Protein AF-A0A9W7ZWT6-F1 (afdb_monomer_lite)

Organism: NCBI:txid417184

Foldseek 3Di:
DQVVVVVDDLAGCLVVLVVLLVCCVPCVVPQLLDPVNLLSLLVLLQVCLVCVVVHPPSSLLSSLSSLLSLLVDLSSVCSQCPQDQPPPPPVRRDPHGSVRSNLSSLLCQLPDPDPSSVLSSLSSLLSVLVVVLLLVCCLVPVCVCVVPPPSVVSVVVNCVVDPPCNVPVPPDCVSLLSSLLSLLVSLLPQPPPQPDPDDDVRQVVVVSSLSSNLSSLSSNLSSLQDDDPVSLVSCVVSVVVVSLVVLCPDDDPDDSSVNSNVSSVSNVVSSVVVVVVVD

InterPro domains:
  IPR011989 Armadillo-like helical [G3DSA:1.25.10.10] (1-271)
  IPR013535 PUL domain [PF08324] (3-266)
  IPR013535 PUL domain [PS51396] (1-270)

Sequence (279 aa):
MAKMYDALSWEKIFPLLDIIRLLLPYIGNNIFSTKDGKKLLSTIITDGEKNISVLPAPSLLMLLRLSCNLFEFDKMVLLAVDLRKGTSNPEVALSKSSREVVTSLLINSLLHEKDNIRQMASSLAFNFSMWSLITTVGNKSPNSLGEFEYYEKWRKSISDTESDLRNNSVENEEWVSEVVSAVLNALEVEGNSSASKDGESDAKAKSASHQVIVRLLASLANFLYMAPDEVFGIAEALNMDEILKEKEKIKAPGTEADNIKPLVKEIRDLVRFHSSSSD

pLDDT: mean 82.82, std 15.46, range [40.41, 98.06]

Radius of gyration: 19.42 Å; chains: 1; bounding box: 48×52×54 Å

Secondary structure (DSSP, 8-state):
-HHHHTT--TTT-HHHHHHHHHHHHHHIIIIITSHHHHHHHHHHHHHHHHTTTTS-HHHHHHHHHHHHHGGGSHHHHHHHH----S-S-TTS--SS-HHHHHHHHHHHHHT-S-HHHHHHHHHHHHHHHHHHHHHHHHHH-TTTTTT-HHHHHHHHHHHTT-TTHHHHSSS--HHHHHHHHHHHHHHHHTTTT------STHHHHHHHHHHHHHHHHHHHHHHHTT--HHHHHHHHHTTHHHHHHHHHT---SSTTGGGHHHHHHHHHHHHHHHHTT--

Structure (mmCIF, N/CA/C/O backbone):
data_AF-A0A9W7ZWT6-F1
#
_entry.id   AF-A0A9W7ZWT6-F1
#
loop_
_atom_site.group_PDB
_atom_site.id
_atom_site.type_symbol
_atom_site.label_atom_id
_atom_site.label_alt_id
_atom_site.label_comp_id
_atom_site.label_asym_id
_atom_site.label_entity_id
_atom_site.label_seq_id
_atom_site.pdbx_PDB_ins_code
_atom_site.Cartn_x
_atom_site.Cartn_y
_atom_site.Cartn_z
_atom_site.occupancy
_atom_site.B_iso_or_equiv
_atom_site.auth_seq_id
_atom_site.auth_comp_id
_atom_site.auth_asym_id
_atom_site.auth_atom_id
_atom_site.pdbx_PDB_model_num
ATOM 1 N N . MET A 1 1 ? 19.839 -2.483 -18.406 1.00 84.88 1 MET A N 1
ATOM 2 C CA . MET A 1 1 ? 18.647 -2.980 -17.685 1.00 84.88 1 MET A CA 1
ATOM 3 C C . MET A 1 1 ? 17.488 -3.261 -18.635 1.00 84.88 1 MET A C 1
ATOM 5 O O . MET A 1 1 ? 17.062 -4.400 -18.640 1.00 84.88 1 MET A O 1
ATOM 9 N N . ALA A 1 2 ? 17.056 -2.327 -19.497 1.00 87.44 2 ALA A N 1
ATOM 10 C CA . ALA A 1 2 ? 15.971 -2.574 -20.470 1.00 87.44 2 ALA A CA 1
ATOM 11 C C . ALA A 1 2 ? 16.167 -3.848 -21.323 1.00 87.44 2 ALA A C 1
ATOM 13 O O . ALA A 1 2 ? 15.366 -4.762 -21.237 1.00 87.44 2 ALA A O 1
ATOM 14 N N . LYS A 1 3 ? 17.323 -4.005 -21.988 1.00 90.38 3 LYS A N 1
ATOM 15 C CA . LYS A 1 3 ? 17.637 -5.236 -22.748 1.00 90.38 3 LYS A CA 1
ATOM 16 C C . LYS A 1 3 ? 17.578 -6.533 -21.924 1.00 90.38 3 LYS A C 1
ATOM 18 O O . LYS A 1 3 ? 17.357 -7.594 -22.487 1.00 90.38 3 LYS A O 1
ATOM 23 N N . MET A 1 4 ? 17.850 -6.464 -20.616 1.00 89.88 4 MET A N 1
ATOM 24 C CA . MET A 1 4 ? 17.738 -7.633 -19.734 1.00 89.88 4 MET A CA 1
ATOM 25 C C . MET A 1 4 ? 16.281 -7.899 -19.369 1.00 89.88 4 MET A C 1
ATOM 27 O O . MET A 1 4 ? 15.890 -9.054 -19.327 1.00 89.88 4 MET A O 1
ATOM 31 N N . TYR A 1 5 ? 15.496 -6.846 -19.122 1.00 92.12 5 TYR A N 1
ATOM 32 C CA . TYR A 1 5 ? 14.058 -6.947 -18.884 1.00 92.12 5 TYR A CA 1
ATOM 33 C C . TYR A 1 5 ? 13.363 -7.634 -20.066 1.00 92.12 5 TYR A C 1
ATOM 35 O O . TYR A 1 5 ? 12.717 -8.655 -19.871 1.00 92.12 5 TYR A O 1
ATOM 43 N N . ASP A 1 6 ? 13.628 -7.168 -21.289 1.00 91.75 6 ASP A N 1
ATOM 44 C CA . ASP A 1 6 ? 13.023 -7.709 -22.515 1.00 91.75 6 ASP A CA 1
ATOM 45 C C . ASP A 1 6 ? 13.409 -9.176 -22.796 1.00 91.75 6 ASP A C 1
ATOM 47 O O . ASP A 1 6 ? 12.717 -9.883 -23.525 1.00 91.75 6 ASP A O 1
ATOM 51 N N . ALA A 1 7 ? 14.531 -9.644 -22.239 1.00 93.44 7 ALA A N 1
ATOM 52 C CA . ALA A 1 7 ? 15.050 -10.994 -22.455 1.00 93.44 7 ALA A CA 1
ATOM 53 C C . ALA A 1 7 ? 14.593 -12.015 -21.396 1.00 93.44 7 ALA A C 1
ATOM 55 O O . ALA A 1 7 ? 14.830 -13.214 -21.563 1.00 93.44 7 ALA A O 1
ATOM 56 N N . LEU A 1 8 ? 13.996 -11.567 -20.288 1.00 92.62 8 LEU A N 1
ATOM 57 C CA . LEU A 1 8 ? 13.637 -12.420 -19.156 1.00 92.62 8 LEU A CA 1
ATOM 58 C C . LEU A 1 8 ? 12.130 -12.684 -19.126 1.00 92.62 8 LEU A C 1
ATOM 60 O O . LEU A 1 8 ? 11.318 -11.772 -19.226 1.00 92.62 8 LEU A O 1
ATOM 64 N N . SER A 1 9 ? 11.747 -13.944 -18.909 1.00 93.06 9 SER A N 1
ATOM 65 C CA . SER A 1 9 ? 10.366 -14.280 -18.559 1.00 93.06 9 SER A CA 1
ATOM 66 C C . SER A 1 9 ? 10.046 -13.850 -17.122 1.00 93.06 9 SER A C 1
ATOM 68 O O . SER A 1 9 ? 10.942 -13.739 -16.281 1.00 93.06 9 SER A O 1
ATOM 70 N N . TRP A 1 10 ? 8.758 -13.691 -16.801 1.00 89.69 10 TRP A N 1
ATOM 71 C CA . TRP A 1 10 ? 8.278 -13.354 -15.450 1.00 89.69 10 TRP A CA 1
ATOM 72 C C . TRP A 1 10 ? 8.714 -14.346 -14.358 1.00 89.69 10 TRP A C 1
ATOM 74 O O . TRP A 1 10 ? 8.869 -13.975 -13.193 1.00 89.69 10 TRP A O 1
ATOM 84 N N . GLU A 1 11 ? 9.012 -15.588 -14.741 1.00 91.25 11 GLU A N 1
ATOM 85 C CA . GLU A 1 11 ? 9.595 -16.603 -13.857 1.00 91.25 11 GLU A CA 1
ATOM 86 C C . GLU A 1 11 ? 11.039 -16.302 -13.446 1.00 91.25 11 GLU A C 1
ATOM 88 O O . GLU A 1 11 ? 11.486 -16.694 -12.371 1.00 91.25 11 GLU A O 1
ATOM 93 N N . LYS A 1 12 ? 11.776 -15.594 -14.304 1.00 93.75 12 LYS A N 1
ATOM 94 C CA . LYS A 1 12 ? 13.206 -15.307 -14.154 1.00 93.75 12 LYS A CA 1
ATOM 95 C C . LYS A 1 12 ? 13.484 -13.829 -13.899 1.00 93.75 12 LYS A C 1
ATOM 97 O O . LYS A 1 12 ? 14.647 -13.441 -13.828 1.00 93.75 12 LYS A O 1
ATOM 102 N N . ILE A 1 13 ? 12.446 -13.003 -13.754 1.00 94.62 13 ILE A N 1
ATOM 103 C CA . ILE A 1 13 ? 12.599 -11.556 -13.579 1.00 94.62 13 ILE A CA 1
ATOM 104 C C . ILE A 1 13 ? 13.058 -11.173 -12.167 1.00 94.62 13 ILE A C 1
ATOM 106 O O . ILE A 1 13 ? 13.621 -10.097 -11.976 1.00 94.62 13 ILE A O 1
ATOM 110 N N . PHE A 1 14 ? 12.843 -12.054 -11.182 1.00 95.44 14 PHE A N 1
ATOM 111 C CA . PHE A 1 14 ? 13.133 -11.801 -9.769 1.00 95.44 14 PHE A CA 1
ATOM 112 C C . PHE A 1 14 ? 14.521 -11.178 -9.516 1.00 95.44 14 PHE A C 1
ATOM 114 O O . PHE A 1 14 ? 14.561 -10.125 -8.879 1.00 95.44 14 PHE A O 1
ATOM 121 N N . PRO A 1 15 ? 15.645 -11.720 -10.038 1.00 96.12 15 PRO A N 1
ATOM 122 C CA . PRO A 1 15 ? 16.966 -11.143 -9.787 1.00 96.12 15 PRO A CA 1
ATOM 123 C C . PRO A 1 15 ? 17.120 -9.731 -10.357 1.00 96.12 15 PRO A C 1
ATOM 125 O O . PRO A 1 15 ? 17.787 -8.891 -9.761 1.00 96.12 15 PRO A O 1
ATOM 128 N N . LEU A 1 16 ? 16.491 -9.444 -11.503 1.00 96.00 16 LEU A N 1
ATOM 129 C CA . LEU A 1 16 ? 16.526 -8.108 -12.089 1.00 96.00 16 LEU A CA 1
ATOM 130 C C . LEU A 1 16 ? 15.752 -7.112 -11.220 1.00 96.00 16 LEU A C 1
ATOM 132 O O . LEU A 1 16 ? 16.262 -6.026 -10.953 1.00 96.00 16 LEU A O 1
ATOM 136 N N . LEU A 1 17 ? 14.556 -7.485 -10.753 1.00 96.06 17 LEU A N 1
ATOM 137 C CA . LEU A 1 17 ? 13.780 -6.648 -9.835 1.00 96.06 17 LEU A CA 1
ATOM 138 C C . LEU A 1 17 ? 14.542 -6.403 -8.527 1.00 96.06 17 LEU A C 1
ATOM 140 O O . LEU A 1 17 ? 14.542 -5.278 -8.029 1.00 96.06 17 LEU A O 1
ATOM 144 N N . ASP A 1 18 ? 15.233 -7.425 -8.012 1.00 96.12 18 ASP A N 1
ATOM 145 C CA . ASP A 1 18 ? 16.050 -7.331 -6.801 1.00 96.12 18 ASP A CA 1
ATOM 146 C C . ASP A 1 18 ? 17.204 -6.324 -6.959 1.00 96.12 18 ASP A C 1
ATOM 148 O O . ASP A 1 18 ? 17.392 -5.437 -6.125 1.00 96.12 18 ASP A O 1
ATOM 152 N N . ILE A 1 19 ? 17.918 -6.384 -8.089 1.00 95.44 19 ILE A N 1
ATOM 153 C CA . ILE A 1 19 ? 18.968 -5.415 -8.430 1.00 95.44 19 ILE A CA 1
ATOM 154 C C . ILE A 1 19 ? 18.382 -4.005 -8.539 1.00 95.44 19 ILE A C 1
ATOM 156 O O . ILE A 1 19 ? 18.918 -3.071 -7.946 1.00 95.44 19 ILE A O 1
ATOM 160 N N . ILE A 1 20 ? 17.275 -3.829 -9.266 1.00 93.56 20 ILE A N 1
ATOM 161 C CA . ILE A 1 20 ? 16.671 -2.505 -9.465 1.00 93.56 20 ILE A CA 1
ATOM 162 C C . ILE A 1 20 ? 16.237 -1.905 -8.124 1.00 93.56 20 ILE A C 1
ATOM 164 O O . ILE A 1 20 ? 16.584 -0.755 -7.848 1.00 93.56 20 ILE A O 1
ATOM 168 N N . ARG A 1 21 ? 15.551 -2.669 -7.256 1.00 93.50 21 ARG A N 1
ATOM 169 C CA . ARG A 1 21 ? 15.122 -2.149 -5.945 1.00 93.50 21 ARG A CA 1
ATOM 170 C C . ARG A 1 21 ? 16.302 -1.758 -5.056 1.00 93.50 21 ARG A C 1
ATOM 172 O O . ARG A 1 21 ? 16.159 -0.830 -4.268 1.00 93.50 21 ARG A O 1
ATOM 179 N N . LEU A 1 22 ? 17.438 -2.455 -5.159 1.00 93.44 22 LEU A N 1
ATOM 180 C CA . LEU A 1 22 ? 18.641 -2.173 -4.375 1.00 93.44 22 LEU A CA 1
ATOM 181 C C . LEU A 1 22 ? 19.393 -0.965 -4.917 1.00 93.44 22 LEU A C 1
ATOM 183 O O . LEU A 1 22 ? 20.012 -0.251 -4.142 1.00 93.44 22 LEU A O 1
ATOM 187 N N . LEU A 1 23 ? 19.337 -0.724 -6.227 1.00 91.31 23 LEU A N 1
ATOM 188 C CA . LEU A 1 23 ? 19.970 0.431 -6.856 1.00 91.31 23 LEU A CA 1
ATOM 189 C C . LEU A 1 23 ? 19.153 1.711 -6.686 1.00 91.31 23 LEU A C 1
ATOM 191 O O . LEU A 1 23 ? 19.743 2.791 -6.638 1.00 91.31 23 LEU A O 1
ATOM 195 N N . LEU A 1 24 ? 17.825 1.613 -6.580 1.00 87.94 24 LEU A N 1
ATOM 196 C CA . LEU A 1 24 ? 16.957 2.786 -6.495 1.00 87.94 24 LEU A CA 1
ATOM 197 C C . LEU A 1 24 ? 17.381 3.756 -5.371 1.00 87.94 24 LEU A C 1
ATOM 199 O O . LEU A 1 24 ? 17.504 4.941 -5.672 1.00 87.94 24 LEU A O 1
ATOM 203 N N . PRO A 1 25 ? 17.750 3.298 -4.155 1.00 85.06 25 PRO A N 1
ATOM 204 C CA . PRO A 1 25 ? 18.226 4.194 -3.109 1.00 85.06 25 PRO A CA 1
ATOM 205 C C . PRO A 1 25 ? 19.496 4.993 -3.432 1.00 85.06 25 PRO A C 1
ATOM 207 O O . PRO A 1 25 ? 19.657 6.124 -2.986 1.00 85.06 25 PRO A O 1
ATOM 210 N N . TYR A 1 26 ? 20.412 4.411 -4.208 1.00 85.75 26 TYR A N 1
ATOM 211 C CA . TYR A 1 26 ? 21.745 4.982 -4.427 1.00 85.75 26 TYR A CA 1
ATOM 212 C C . TYR A 1 26 ? 21.836 5.809 -5.705 1.00 85.75 26 TYR A C 1
ATOM 214 O O . TYR A 1 26 ? 22.537 6.817 -5.756 1.00 85.75 26 TYR A O 1
ATOM 222 N N . ILE A 1 27 ? 21.157 5.362 -6.761 1.00 84.12 27 ILE A N 1
ATOM 223 C CA . ILE A 1 27 ? 21.260 5.957 -8.099 1.00 84.12 27 ILE A CA 1
ATOM 224 C C . ILE A 1 27 ? 19.894 6.284 -8.708 1.00 84.12 27 ILE A C 1
ATOM 226 O O . ILE A 1 27 ? 19.836 6.692 -9.870 1.00 84.12 27 ILE A O 1
ATOM 230 N N . GLY A 1 28 ? 18.812 6.167 -7.925 1.00 76.81 28 GLY A N 1
ATOM 231 C CA . GLY A 1 28 ? 17.438 6.545 -8.274 1.00 76.81 28 GLY A CA 1
ATOM 232 C C . GLY A 1 28 ? 17.366 7.885 -8.980 1.00 76.81 28 GLY A C 1
ATOM 233 O O . GLY A 1 28 ? 16.961 7.978 -10.139 1.00 76.81 28 GLY A O 1
ATOM 234 N N . ASN A 1 29 ? 17.889 8.913 -8.315 1.00 76.19 29 ASN A N 1
ATOM 235 C CA . ASN A 1 29 ? 17.832 10.278 -8.818 1.00 76.19 29 ASN A CA 1
ATOM 236 C C . ASN A 1 29 ? 18.619 10.506 -10.117 1.00 76.19 29 ASN A C 1
ATOM 238 O O . ASN A 1 29 ? 18.236 11.388 -10.882 1.00 76.19 29 ASN A O 1
ATOM 242 N N . ASN A 1 30 ? 19.662 9.718 -10.388 1.00 80.81 30 ASN A N 1
ATOM 243 C CA . ASN A 1 30 ? 20.543 9.919 -11.542 1.00 80.81 30 ASN A CA 1
ATOM 244 C C . ASN A 1 30 ? 20.125 9.085 -12.753 1.00 80.81 30 ASN A C 1
ATOM 246 O O . ASN A 1 30 ? 20.132 9.580 -13.874 1.00 80.81 30 ASN A O 1
ATOM 250 N N . ILE A 1 31 ? 19.770 7.818 -12.537 1.00 81.94 31 ILE A N 1
ATOM 251 C CA . ILE A 1 31 ? 19.449 6.883 -13.621 1.00 81.94 31 ILE A CA 1
ATOM 252 C C . ILE A 1 31 ? 17.946 6.825 -13.841 1.00 81.94 31 ILE A C 1
ATOM 254 O O . ILE A 1 31 ? 17.472 6.963 -14.969 1.00 81.94 31 ILE A O 1
ATOM 258 N N . PHE A 1 32 ? 17.187 6.648 -12.766 1.00 80.88 32 PHE A N 1
ATOM 259 C CA . PHE A 1 32 ? 15.759 6.386 -12.857 1.00 80.88 32 PHE A CA 1
ATOM 260 C C . PHE A 1 32 ? 14.921 7.659 -13.029 1.00 80.88 32 PHE A C 1
ATOM 262 O O . PHE A 1 32 ? 13.796 7.569 -13.505 1.00 80.88 32 PHE A O 1
ATOM 269 N N . SER A 1 33 ? 15.484 8.847 -12.770 1.00 78.69 33 SER A N 1
ATOM 270 C CA . SER A 1 33 ? 14.850 10.137 -13.113 1.00 78.69 33 SER A CA 1
ATOM 271 C C . SER A 1 33 ? 14.948 10.507 -14.589 1.00 78.69 33 SER A C 1
ATOM 273 O O . SER A 1 33 ? 14.259 11.431 -15.025 1.00 78.69 33 SER A O 1
ATOM 275 N N . THR A 1 34 ? 15.799 9.829 -15.364 1.00 84.44 34 THR A N 1
ATOM 276 C CA . THR A 1 34 ? 15.887 10.051 -16.813 1.00 84.44 34 THR A CA 1
ATOM 277 C C . THR A 1 34 ? 14.617 9.563 -17.509 1.00 84.44 34 THR A C 1
ATOM 279 O O . THR A 1 34 ? 13.904 8.706 -16.987 1.00 84.44 34 THR A O 1
ATOM 282 N N . LYS A 1 35 ? 14.335 10.070 -18.716 1.00 82.94 35 LYS A N 1
ATOM 283 C CA . LYS A 1 35 ? 13.182 9.628 -19.520 1.00 82.94 35 LYS A CA 1
ATOM 284 C C . LYS A 1 35 ? 13.159 8.103 -19.701 1.00 82.94 35 LYS A C 1
ATOM 286 O O . LYS A 1 35 ? 12.116 7.481 -19.516 1.00 82.94 35 LYS A O 1
ATOM 291 N N . ASP A 1 36 ? 14.311 7.510 -20.003 1.00 84.81 36 ASP A N 1
ATOM 292 C CA . ASP A 1 36 ? 14.435 6.068 -20.229 1.00 84.81 36 ASP A CA 1
ATOM 293 C C . ASP A 1 36 ? 14.308 5.265 -18.931 1.00 84.81 36 ASP A C 1
ATOM 295 O O . ASP A 1 36 ? 13.662 4.218 -18.913 1.00 84.81 36 ASP A O 1
ATOM 299 N N . GLY A 1 37 ? 14.870 5.769 -17.829 1.00 86.56 37 GLY A N 1
ATOM 300 C CA . GLY A 1 37 ? 14.733 5.162 -16.506 1.00 86.56 37 GLY A CA 1
ATOM 301 C C . GLY A 1 37 ? 13.283 5.136 -16.018 1.00 86.56 37 GLY A C 1
ATOM 302 O O . GLY A 1 37 ? 12.799 4.083 -15.597 1.00 86.56 37 GLY A O 1
ATOM 303 N N . LYS A 1 38 ? 12.565 6.258 -16.161 1.00 84.62 38 LYS A N 1
ATOM 304 C CA . LYS A 1 38 ? 11.129 6.359 -15.858 1.00 84.62 38 LYS A CA 1
ATOM 305 C C . LYS A 1 38 ? 10.307 5.407 -16.723 1.00 84.62 38 LYS A C 1
ATOM 307 O O . LYS A 1 38 ? 9.471 4.678 -16.195 1.00 84.62 38 LYS A O 1
ATOM 312 N N . LYS A 1 39 ? 10.576 5.364 -18.037 1.00 85.38 39 LYS A N 1
ATOM 313 C CA . LYS A 1 39 ? 9.903 4.443 -18.967 1.00 85.38 39 LYS A CA 1
ATOM 314 C C . LYS A 1 39 ? 10.113 2.987 -18.555 1.00 85.38 39 LYS A C 1
ATOM 316 O O . LYS A 1 39 ? 9.148 2.230 -18.519 1.00 85.38 39 LYS A O 1
ATOM 321 N N . LEU A 1 40 ? 11.344 2.601 -18.216 1.00 88.56 40 LEU A N 1
ATOM 322 C CA . LEU A 1 40 ? 11.659 1.243 -17.775 1.00 88.56 40 LEU A CA 1
ATOM 323 C C . LEU A 1 40 ? 10.886 0.865 -16.505 1.00 88.56 40 LEU A C 1
ATOM 325 O O . LEU A 1 40 ? 10.239 -0.175 -16.484 1.00 88.56 40 LEU A O 1
ATOM 329 N N . LEU A 1 41 ? 10.926 1.705 -15.468 1.00 89.44 41 LEU A N 1
ATOM 330 C CA . LEU A 1 41 ? 10.215 1.437 -14.214 1.00 89.44 41 LEU A CA 1
ATOM 331 C C . LEU A 1 41 ? 8.699 1.364 -14.416 1.00 89.44 41 LEU A C 1
ATOM 333 O O . LEU A 1 41 ? 8.060 0.438 -13.926 1.00 89.44 41 LEU A O 1
ATOM 337 N N . SER A 1 42 ? 8.135 2.298 -15.182 1.00 87.69 42 SER A N 1
ATOM 338 C CA . SER A 1 42 ? 6.709 2.297 -15.507 1.00 87.69 42 SER A CA 1
ATOM 339 C C . SER A 1 42 ? 6.296 1.038 -16.276 1.00 87.69 42 SER A C 1
ATOM 341 O O . SER A 1 42 ? 5.272 0.435 -15.956 1.00 87.69 42 SER A O 1
ATOM 343 N N . THR A 1 43 ? 7.126 0.586 -17.222 1.00 89.56 43 THR A N 1
ATOM 344 C CA . THR A 1 43 ? 6.904 -0.661 -17.975 1.00 89.56 43 THR A CA 1
ATOM 345 C C . THR A 1 43 ? 6.920 -1.870 -17.040 1.00 89.56 43 THR A C 1
ATOM 347 O O . THR A 1 43 ? 5.967 -2.641 -17.030 1.00 89.56 43 THR A O 1
ATOM 350 N N . ILE A 1 44 ? 7.946 -1.987 -16.187 1.00 92.38 44 ILE A N 1
ATOM 351 C CA . ILE A 1 44 ? 8.076 -3.078 -15.208 1.00 92.38 44 ILE A CA 1
ATOM 352 C C . ILE A 1 44 ? 6.842 -3.169 -14.305 1.00 92.38 44 ILE A C 1
ATOM 354 O O . ILE A 1 44 ? 6.328 -4.261 -14.071 1.00 92.38 44 ILE A O 1
ATOM 358 N N . ILE A 1 45 ? 6.377 -2.033 -13.783 1.00 92.38 45 ILE A N 1
ATOM 359 C CA . ILE A 1 45 ? 5.261 -2.002 -12.832 1.00 92.38 45 ILE A CA 1
ATOM 360 C C . ILE A 1 45 ? 3.938 -2.287 -13.533 1.00 92.38 45 ILE A C 1
ATOM 362 O O . ILE A 1 45 ? 3.153 -3.094 -13.042 1.00 92.38 45 ILE A O 1
ATOM 366 N N . THR A 1 46 ? 3.724 -1.693 -14.707 1.00 91.38 46 THR A N 1
ATOM 367 C CA . THR A 1 46 ? 2.522 -1.928 -15.515 1.00 91.38 46 THR A CA 1
ATOM 368 C C . THR A 1 46 ? 2.409 -3.383 -15.938 1.00 91.38 46 THR A C 1
ATOM 370 O O . THR A 1 46 ? 1.352 -3.992 -15.794 1.00 91.38 46 THR A O 1
ATOM 373 N N . ASP A 1 47 ? 3.480 -3.962 -16.467 1.00 92.50 47 ASP A N 1
ATOM 374 C CA . ASP A 1 47 ? 3.428 -5.347 -16.909 1.00 92.50 47 ASP A CA 1
ATOM 375 C C . ASP A 1 47 ? 3.363 -6.304 -15.711 1.00 92.50 47 ASP A C 1
ATOM 377 O O . ASP A 1 47 ? 2.677 -7.321 -15.782 1.00 92.50 47 ASP A O 1
ATOM 381 N N . GLY A 1 48 ? 4.008 -5.964 -14.591 1.00 93.19 48 GLY A N 1
ATOM 382 C CA . GLY A 1 48 ? 3.907 -6.720 -13.347 1.00 93.19 48 GLY A CA 1
ATOM 383 C C . GLY A 1 48 ? 2.479 -6.762 -12.794 1.00 93.19 48 GLY A C 1
ATOM 384 O O . GLY A 1 48 ? 2.016 -7.829 -12.399 1.00 93.19 48 GLY A O 1
ATOM 385 N N . GLU A 1 49 ? 1.759 -5.637 -12.833 1.00 93.88 49 GLU A N 1
AT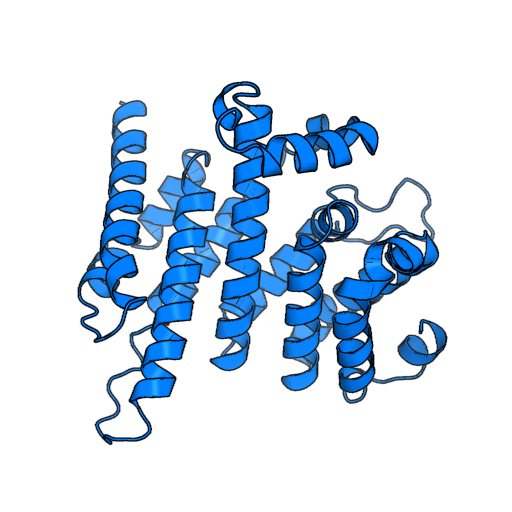OM 386 C CA . GLU A 1 49 ? 0.335 -5.559 -12.476 1.00 93.88 49 GLU A CA 1
ATOM 387 C C . GLU A 1 49 ? -0.530 -6.420 -13.399 1.00 93.88 49 GLU A C 1
ATOM 389 O O . GLU A 1 49 ? -1.312 -7.238 -12.920 1.00 93.88 49 GLU A O 1
ATOM 394 N N . LYS A 1 50 ? -0.340 -6.317 -14.720 1.00 92.62 50 LYS A N 1
ATOM 395 C CA . LYS A 1 50 ? -1.086 -7.128 -15.699 1.00 92.62 50 LYS A CA 1
ATOM 396 C C . LYS A 1 50 ? -0.892 -8.631 -15.509 1.00 92.62 50 LYS A C 1
ATOM 398 O O . LYS A 1 50 ? -1.789 -9.408 -15.820 1.00 92.62 50 LYS A O 1
ATOM 403 N N . ASN A 1 51 ? 0.284 -9.041 -15.038 1.00 92.62 51 ASN A N 1
ATOM 404 C CA . ASN A 1 51 ? 0.651 -10.444 -14.863 1.00 92.62 51 ASN A CA 1
ATOM 405 C C . ASN A 1 51 ? 0.541 -10.915 -13.404 1.00 92.62 51 ASN A C 1
ATOM 407 O O . ASN A 1 51 ? 1.020 -12.002 -13.090 1.00 92.62 51 ASN A O 1
ATOM 411 N N . ILE A 1 52 ? -0.083 -10.141 -12.507 1.00 93.25 52 ILE A N 1
ATOM 412 C CA . ILE A 1 52 ? -0.066 -10.407 -11.060 1.00 93.25 52 ILE A CA 1
ATOM 413 C C . ILE A 1 52 ? -0.575 -11.805 -10.679 1.00 93.25 52 ILE A C 1
ATOM 415 O O . ILE A 1 52 ? -0.012 -12.436 -9.789 1.00 93.25 52 ILE A O 1
ATOM 419 N N . SER A 1 53 ? -1.581 -12.320 -11.392 1.00 90.56 53 SER A N 1
ATOM 420 C CA . SER A 1 53 ? -2.193 -13.633 -11.139 1.00 90.56 53 SER A CA 1
ATOM 421 C C . SER A 1 53 ? -1.298 -14.817 -11.509 1.00 90.56 53 SER A C 1
ATOM 423 O O . SER A 1 53 ? -1.476 -15.91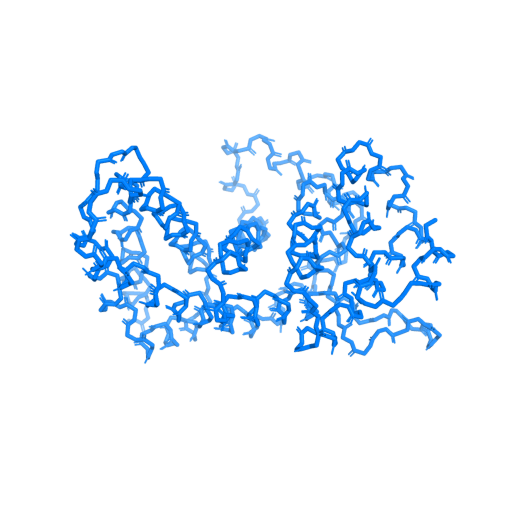2 -10.981 1.00 90.56 53 SER A O 1
ATOM 425 N N . VAL A 1 54 ? -0.334 -14.608 -12.407 1.00 91.12 54 VAL A N 1
ATOM 426 C CA . VAL A 1 54 ? 0.614 -15.636 -12.869 1.00 91.12 54 VAL A CA 1
ATOM 427 C C . VAL A 1 54 ? 2.032 -15.382 -12.359 1.00 91.12 54 VAL A C 1
ATOM 429 O O . VAL A 1 54 ? 2.946 -16.161 -12.633 1.00 91.12 54 VAL A O 1
ATOM 432 N N . LEU A 1 55 ? 2.239 -14.290 -11.620 1.00 93.88 55 LEU A N 1
ATOM 433 C CA . LEU A 1 55 ? 3.553 -13.874 -11.170 1.00 93.88 55 LEU A CA 1
ATOM 434 C C . LEU A 1 55 ? 4.016 -14.757 -10.002 1.00 93.88 55 LEU A C 1
ATOM 436 O O . LEU A 1 55 ? 3.320 -14.861 -8.988 1.00 93.88 55 LEU A O 1
ATOM 440 N N . PRO A 1 56 ? 5.216 -15.364 -10.062 1.00 95.81 56 PRO A N 1
ATOM 441 C CA . PRO A 1 56 ? 5.731 -16.105 -8.922 1.00 95.81 56 PRO A CA 1
ATOM 442 C C . PRO A 1 56 ? 5.870 -15.205 -7.695 1.00 95.81 56 PRO A C 1
ATOM 444 O O . PRO A 1 56 ? 6.327 -14.064 -7.797 1.00 95.81 56 PRO A O 1
ATOM 447 N N . ALA A 1 57 ? 5.560 -15.747 -6.516 1.00 95.44 57 ALA A N 1
ATOM 448 C CA . ALA A 1 57 ? 5.594 -14.991 -5.262 1.00 95.44 57 ALA A CA 1
ATOM 449 C C . ALA A 1 57 ? 6.913 -14.222 -5.018 1.00 95.44 57 ALA A C 1
ATOM 451 O O . ALA A 1 57 ? 6.837 -13.073 -4.584 1.00 95.44 57 ALA A O 1
ATOM 452 N N . PRO A 1 58 ? 8.116 -14.760 -5.325 1.00 96.44 58 PRO A N 1
ATOM 453 C CA . PRO A 1 58 ? 9.351 -13.984 -5.208 1.00 96.44 58 PRO A CA 1
ATOM 454 C C . PRO A 1 58 ? 9.357 -12.731 -6.093 1.00 96.44 58 PRO A C 1
ATOM 456 O O . PRO A 1 58 ? 9.720 -11.653 -5.622 1.00 96.44 58 PRO A O 1
ATOM 459 N N . SER A 1 59 ? 8.929 -12.856 -7.353 1.00 96.44 59 SER A N 1
ATOM 460 C CA . SER A 1 59 ? 8.849 -11.742 -8.302 1.00 96.44 59 SER A CA 1
ATOM 461 C C . SER A 1 59 ? 7.835 -10.693 -7.839 1.00 96.44 59 SER A C 1
ATOM 463 O O . SER A 1 59 ? 8.159 -9.508 -7.843 1.00 96.44 59 SER A O 1
ATOM 465 N N . LEU A 1 60 ? 6.661 -11.112 -7.348 1.00 97.25 60 LEU A N 1
ATOM 466 C CA . LEU A 1 60 ? 5.652 -10.200 -6.794 1.00 97.25 60 LEU A CA 1
ATOM 467 C C . LEU A 1 60 ? 6.164 -9.461 -5.550 1.00 97.25 60 LEU A C 1
ATOM 469 O O . LEU A 1 60 ? 6.025 -8.246 -5.444 1.00 97.25 60 LEU A O 1
ATOM 473 N N . LEU A 1 61 ? 6.850 -10.155 -4.639 1.00 96.75 61 LEU A N 1
ATOM 474 C CA . LEU A 1 61 ? 7.472 -9.514 -3.477 1.00 96.75 61 LEU A CA 1
ATOM 475 C C . LEU A 1 61 ? 8.530 -8.480 -3.869 1.00 96.75 61 LEU A C 1
ATOM 477 O O . LEU A 1 61 ? 8.659 -7.455 -3.199 1.00 96.75 61 LEU A O 1
ATOM 481 N N . MET A 1 62 ? 9.316 -8.740 -4.916 1.00 97.19 62 MET A N 1
ATOM 482 C CA . MET A 1 62 ? 10.282 -7.758 -5.414 1.00 97.19 62 MET A CA 1
ATOM 483 C C . MET A 1 62 ? 9.601 -6.579 -6.088 1.00 97.19 62 MET A C 1
ATOM 485 O O . MET A 1 62 ? 10.033 -5.448 -5.884 1.00 97.19 62 MET A O 1
ATOM 489 N N . LEU A 1 63 ? 8.528 -6.826 -6.837 1.00 96.44 63 LEU A N 1
ATOM 490 C CA . LEU A 1 63 ? 7.734 -5.779 -7.463 1.00 96.44 63 LEU A CA 1
ATOM 491 C C . LEU A 1 63 ? 7.103 -4.850 -6.416 1.00 96.44 63 LEU A C 1
ATOM 493 O O . LEU A 1 63 ? 7.172 -3.629 -6.550 1.00 96.44 63 LEU A O 1
ATOM 497 N N . LEU A 1 64 ? 6.563 -5.414 -5.334 1.00 96.94 64 LEU A N 1
ATOM 498 C CA . LEU A 1 64 ? 6.024 -4.638 -4.219 1.00 96.94 64 LEU A CA 1
ATOM 499 C C . LEU A 1 64 ? 7.112 -3.845 -3.497 1.00 96.94 64 LEU A C 1
ATOM 501 O O . LEU A 1 64 ? 6.942 -2.655 -3.269 1.00 96.94 64 LEU A O 1
ATOM 505 N N . ARG A 1 65 ? 8.266 -4.460 -3.205 1.00 95.88 65 ARG A N 1
ATOM 506 C CA . ARG A 1 65 ? 9.411 -3.747 -2.607 1.00 95.88 65 ARG A CA 1
ATOM 507 C C . ARG A 1 65 ? 9.917 -2.614 -3.496 1.00 95.88 65 ARG A C 1
ATOM 509 O O . ARG A 1 65 ? 10.226 -1.540 -2.993 1.00 95.88 65 ARG A O 1
ATOM 516 N N . LEU A 1 66 ? 9.998 -2.845 -4.805 1.00 94.56 66 LEU A N 1
ATOM 517 C CA . LEU A 1 66 ? 10.349 -1.813 -5.775 1.00 94.56 66 LEU A CA 1
ATOM 518 C C . LEU A 1 66 ? 9.338 -0.662 -5.729 1.00 94.56 66 LEU A C 1
ATOM 520 O O . LEU A 1 66 ? 9.750 0.493 -5.681 1.00 94.56 66 LEU A O 1
ATOM 524 N N . SER A 1 67 ? 8.043 -0.981 -5.675 1.00 94.56 67 SER A N 1
ATOM 525 C CA . SER A 1 67 ? 6.961 0.006 -5.584 1.00 94.56 67 SER A CA 1
ATOM 526 C C . SER A 1 67 ? 7.027 0.809 -4.283 1.00 94.56 67 SER A C 1
ATOM 528 O O . SER A 1 67 ? 6.917 2.029 -4.327 1.00 94.56 67 SER A O 1
ATOM 530 N N . CYS A 1 68 ? 7.307 0.169 -3.141 1.00 94.06 68 CYS A N 1
ATOM 531 C CA . CYS A 1 68 ? 7.546 0.865 -1.873 1.00 94.06 68 CYS A CA 1
ATOM 532 C C . CYS A 1 68 ? 8.702 1.864 -1.989 1.00 94.06 68 CYS A C 1
ATOM 534 O O . CYS A 1 68 ? 8.570 3.002 -1.543 1.00 94.06 68 CYS A O 1
ATOM 536 N N . ASN A 1 69 ? 9.810 1.461 -2.621 1.00 92.56 69 ASN A N 1
ATOM 537 C CA . ASN A 1 69 ? 10.997 2.305 -2.756 1.00 92.56 69 ASN A CA 1
ATOM 538 C C . ASN A 1 69 ? 10.775 3.520 -3.678 1.00 92.56 69 ASN A C 1
ATOM 540 O O . ASN A 1 69 ? 11.571 4.456 -3.632 1.00 92.56 69 ASN A O 1
ATOM 544 N N . LEU A 1 70 ? 9.714 3.552 -4.497 1.00 89.44 70 LEU A N 1
ATOM 545 C CA . LEU A 1 70 ? 9.372 4.751 -5.275 1.00 89.44 70 LEU A CA 1
ATOM 546 C C . LEU A 1 70 ? 8.977 5.933 -4.381 1.00 89.44 70 LEU A C 1
ATOM 548 O O . LEU A 1 70 ? 9.187 7.077 -4.772 1.00 89.44 70 LEU A O 1
ATOM 552 N N . PHE A 1 71 ? 8.444 5.667 -3.187 1.00 87.56 71 PHE A N 1
ATOM 553 C CA . PHE A 1 71 ? 8.021 6.700 -2.238 1.00 87.56 71 PHE A CA 1
ATOM 554 C C . PHE A 1 71 ? 9.182 7.318 -1.449 1.00 87.56 71 PHE A C 1
ATOM 556 O O . PHE A 1 71 ? 8.984 8.327 -0.784 1.00 87.56 71 PHE A O 1
ATOM 563 N N . GLU A 1 72 ? 10.390 6.757 -1.552 1.00 83.12 72 GLU A N 1
ATOM 564 C CA . GLU A 1 72 ? 11.589 7.277 -0.878 1.00 83.12 72 GLU A CA 1
ATOM 565 C C . GLU A 1 72 ? 12.120 8.565 -1.535 1.00 83.12 72 GLU A C 1
ATOM 567 O O . GLU A 1 72 ? 12.796 9.364 -0.893 1.00 83.12 72 GLU A O 1
ATOM 572 N N . PHE A 1 73 ? 11.831 8.780 -2.825 1.00 77.56 73 PHE A N 1
ATOM 573 C CA . PHE A 1 73 ? 12.391 9.891 -3.596 1.00 77.56 73 PHE A CA 1
ATOM 574 C C . PHE A 1 73 ? 11.304 10.775 -4.188 1.00 77.56 73 PHE A C 1
ATOM 576 O O . PHE A 1 73 ? 10.473 10.312 -4.964 1.00 77.56 73 PHE A O 1
ATOM 583 N N . ASP A 1 74 ? 11.404 12.077 -3.948 1.00 70.94 74 ASP A N 1
ATOM 584 C CA . ASP A 1 74 ? 10.458 13.105 -4.398 1.00 70.94 74 ASP A CA 1
ATOM 585 C C . ASP A 1 74 ? 10.192 13.038 -5.910 1.00 70.94 74 ASP A C 1
ATOM 587 O O . ASP A 1 74 ? 9.067 13.192 -6.369 1.00 70.94 74 ASP A O 1
ATOM 591 N N . LYS A 1 75 ? 11.221 12.745 -6.716 1.00 70.62 75 LYS A N 1
ATOM 592 C CA . LYS A 1 75 ? 11.093 12.624 -8.181 1.00 70.62 75 LYS A CA 1
ATOM 593 C C . LYS A 1 75 ? 10.523 11.280 -8.642 1.00 70.62 75 LYS A C 1
ATOM 595 O O . LYS A 1 75 ? 10.044 11.190 -9.773 1.00 70.62 75 LYS A O 1
ATOM 600 N N . MET A 1 76 ? 10.616 10.245 -7.806 1.00 74.50 76 MET A N 1
ATOM 601 C CA . MET A 1 76 ? 10.096 8.901 -8.086 1.00 74.50 76 MET A CA 1
ATOM 602 C C . MET A 1 76 ? 8.672 8.721 -7.578 1.00 74.50 76 MET A C 1
ATOM 604 O O . MET A 1 76 ? 7.928 7.960 -8.189 1.00 74.50 76 MET A O 1
ATOM 608 N N . VAL A 1 77 ? 8.265 9.450 -6.534 1.00 77.81 77 VAL A N 1
ATOM 609 C CA . VAL A 1 77 ? 6.883 9.408 -6.047 1.00 77.81 77 VAL A CA 1
ATOM 610 C C . VAL A 1 77 ? 5.931 9.796 -7.169 1.00 77.81 77 VAL A C 1
ATOM 612 O O . VAL A 1 77 ? 4.924 9.130 -7.372 1.00 77.81 77 VAL A O 1
ATOM 615 N N . LEU A 1 78 ? 6.332 10.772 -7.994 1.00 72.00 78 LEU A N 1
ATOM 616 C CA . LEU A 1 78 ? 5.603 11.169 -9.191 1.00 72.00 78 LEU A CA 1
ATOM 617 C C . LEU A 1 78 ? 5.404 9.994 -10.138 1.00 72.00 78 LEU A C 1
ATOM 619 O O . LEU A 1 78 ? 4.325 9.839 -10.674 1.00 72.00 78 LEU A O 1
ATOM 623 N N . LEU A 1 79 ? 6.390 9.110 -10.299 1.00 72.38 79 LEU A N 1
ATOM 624 C CA . LEU A 1 79 ? 6.212 7.923 -11.128 1.00 72.38 79 LEU A CA 1
ATOM 625 C C . LEU A 1 79 ? 5.160 6.966 -10.557 1.00 72.38 79 LEU A C 1
ATOM 627 O O . LEU A 1 79 ? 4.459 6.342 -11.344 1.00 72.38 79 L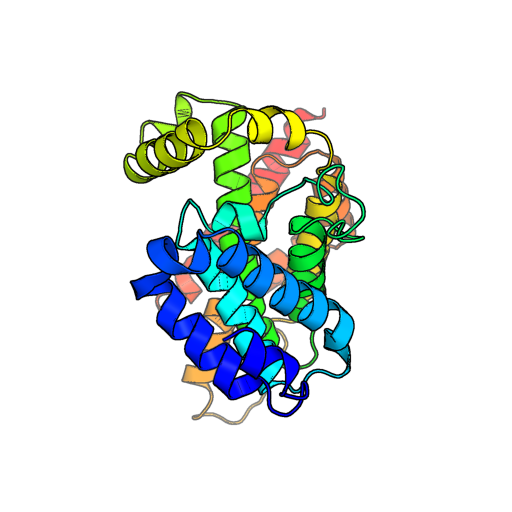EU A O 1
ATOM 631 N N . ALA A 1 80 ? 5.055 6.841 -9.232 1.00 72.50 80 ALA A N 1
ATOM 632 C CA . ALA A 1 80 ? 4.075 5.973 -8.579 1.00 72.50 80 ALA A CA 1
ATOM 633 C C . ALA A 1 80 ? 2.653 6.554 -8.608 1.00 72.50 80 ALA A C 1
ATOM 635 O O . ALA A 1 80 ? 1.682 5.804 -8.625 1.00 72.50 80 ALA A O 1
ATOM 636 N N . VAL A 1 81 ? 2.532 7.883 -8.609 1.00 72.69 81 VAL A N 1
ATOM 637 C CA . VAL A 1 81 ? 1.262 8.582 -8.362 1.00 72.69 81 VAL A CA 1
ATOM 638 C C . VAL A 1 81 ? 0.821 9.496 -9.507 1.00 72.69 81 VAL A C 1
ATOM 640 O O . VAL A 1 81 ? -0.194 10.176 -9.367 1.00 72.69 81 VAL A O 1
ATOM 643 N N . ASP A 1 82 ? 1.550 9.525 -10.634 1.00 73.19 82 ASP A N 1
ATOM 644 C CA . ASP A 1 82 ? 1.172 10.343 -11.794 1.00 73.19 82 ASP A CA 1
ATOM 645 C C . ASP A 1 82 ? -0.224 9.938 -12.274 1.00 73.19 82 ASP A C 1
ATOM 647 O 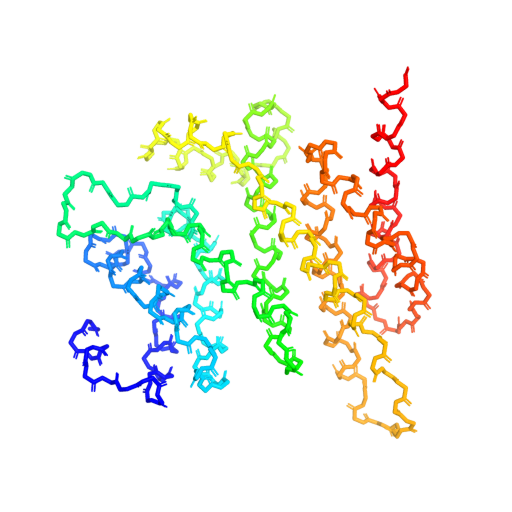O . ASP A 1 82 ? -0.511 8.766 -12.555 1.00 73.19 82 ASP A O 1
ATOM 651 N N . LEU A 1 83 ? -1.079 10.951 -12.362 1.00 54.53 83 LEU A N 1
ATOM 652 C CA . LEU A 1 83 ? -2.465 10.864 -12.805 1.00 54.53 83 LEU A CA 1
ATOM 653 C C . LEU A 1 83 ? -2.586 10.985 -14.316 1.00 54.53 83 LEU A C 1
ATOM 655 O O . LEU A 1 83 ? -3.616 10.623 -14.887 1.00 54.53 83 LEU A O 1
ATOM 659 N N . ARG A 1 84 ? -1.544 11.496 -14.982 1.00 59.66 84 ARG A N 1
ATOM 660 C CA . ARG A 1 84 ? -1.547 11.659 -16.428 1.00 59.66 84 ARG A CA 1
ATOM 661 C C . ARG A 1 84 ? -1.577 10.278 -17.073 1.00 59.66 84 ARG A C 1
ATOM 663 O O . ARG A 1 84 ? -0.594 9.537 -17.067 1.00 59.66 84 ARG A O 1
ATOM 670 N N . LYS A 1 85 ? -2.717 9.950 -17.686 1.00 53.38 85 LYS A N 1
ATOM 671 C CA . LYS A 1 85 ? -2.762 8.955 -18.763 1.00 53.38 85 LYS A CA 1
ATOM 672 C C . LYS A 1 85 ? -1.808 9.458 -19.836 1.00 53.38 85 LYS A C 1
ATOM 674 O O . LYS A 1 85 ? -1.793 10.664 -20.089 1.00 53.38 85 LYS A O 1
ATOM 679 N N . GLY A 1 86 ? -0.949 8.566 -20.340 1.00 49.62 86 GLY A N 1
ATOM 680 C CA . GLY A 1 86 ? 0.242 8.940 -21.102 1.00 49.62 86 GLY A CA 1
ATOM 681 C C . GLY A 1 86 ? -0.046 10.098 -22.051 1.00 49.62 86 GLY A C 1
ATOM 682 O O . GLY A 1 86 ? -1.054 10.091 -22.758 1.00 49.62 86 GLY A O 1
ATOM 683 N N . THR A 1 87 ? 0.793 11.131 -21.960 1.00 40.78 87 THR A N 1
ATOM 684 C CA . THR A 1 87 ? 0.653 12.374 -22.721 1.00 40.78 87 THR A CA 1
ATOM 685 C C . THR A 1 87 ? 0.380 12.071 -24.193 1.00 40.78 87 THR A C 1
ATOM 687 O O . THR A 1 87 ? 0.744 11.004 -24.675 1.00 40.78 87 THR A O 1
ATOM 690 N N . SER A 1 88 ? -0.252 13.018 -24.889 1.00 40.41 88 SER A N 1
ATOM 691 C CA . SER A 1 88 ? -0.771 13.027 -26.275 1.00 40.41 88 SER A CA 1
ATOM 692 C C . SER A 1 88 ? 0.099 12.441 -27.407 1.00 40.41 88 SER A C 1
ATOM 694 O O . SER A 1 88 ? -0.266 12.546 -28.575 1.00 40.41 88 SER A O 1
ATOM 696 N N . ASN A 1 89 ? 1.228 11.813 -27.095 1.00 45.03 89 ASN A N 1
ATOM 697 C CA . ASN A 1 89 ? 1.991 10.954 -27.972 1.00 45.03 89 ASN A CA 1
ATOM 698 C C . ASN A 1 89 ? 1.445 9.499 -27.941 1.00 45.03 89 ASN A C 1
ATOM 700 O O . ASN A 1 89 ? 1.724 8.753 -26.995 1.00 45.03 89 ASN A O 1
ATOM 704 N N . PRO A 1 90 ? 0.692 9.061 -28.968 1.00 45.88 90 PRO A N 1
ATOM 705 C CA . PRO A 1 90 ? 0.010 7.762 -28.995 1.00 45.88 90 PRO A CA 1
ATOM 706 C C . PRO A 1 90 ? 0.944 6.541 -28.921 1.00 45.88 90 PRO A C 1
ATOM 708 O O . PRO A 1 90 ? 0.481 5.443 -28.633 1.00 45.88 90 PRO A O 1
ATOM 711 N N . GLU A 1 91 ? 2.254 6.705 -29.123 1.00 44.66 91 GLU A N 1
ATOM 712 C CA . GLU A 1 91 ? 3.230 5.606 -29.052 1.00 44.66 91 GLU A CA 1
ATOM 713 C C . GLU A 1 91 ? 3.616 5.182 -27.619 1.00 44.66 91 GLU A C 1
ATOM 715 O O . GLU A 1 91 ? 4.235 4.134 -27.436 1.00 44.66 91 GLU A O 1
ATOM 720 N N . VAL A 1 92 ? 3.290 5.980 -26.590 1.00 48.47 92 VAL A N 1
ATOM 721 C CA . VAL A 1 92 ? 3.646 5.695 -25.176 1.00 48.47 92 VAL A CA 1
ATOM 722 C C . VAL A 1 92 ? 2.446 5.880 -24.235 1.00 48.47 92 VAL A C 1
ATOM 724 O O . VAL A 1 92 ? 2.594 5.872 -23.014 1.00 48.47 92 VAL A O 1
ATOM 727 N N . ALA A 1 93 ? 1.238 6.032 -24.782 1.00 51.72 93 ALA A N 1
ATOM 728 C CA . ALA A 1 93 ? 0.028 6.133 -23.982 1.00 51.72 93 ALA A CA 1
ATOM 729 C C . ALA A 1 93 ? -0.234 4.804 -23.255 1.00 51.72 93 ALA A C 1
ATOM 731 O O . ALA A 1 93 ? -0.708 3.831 -23.842 1.00 51.72 93 ALA A O 1
ATOM 732 N N . LEU A 1 94 ? 0.095 4.748 -21.962 1.00 55.38 94 LEU A N 1
ATOM 733 C CA . LEU A 1 94 ? -0.370 3.670 -21.099 1.00 55.38 94 LEU A CA 1
ATOM 734 C C . LEU A 1 94 ? -1.895 3.751 -21.012 1.00 55.38 94 LEU A C 1
ATOM 736 O O . LEU A 1 94 ? -2.458 4.829 -20.820 1.00 55.38 94 LEU A O 1
ATOM 740 N N . SER A 1 95 ? -2.561 2.603 -21.137 1.00 57.84 95 SER A N 1
ATOM 741 C CA . SER A 1 95 ? -4.022 2.506 -21.014 1.00 57.84 95 SER A CA 1
ATOM 742 C C . SER A 1 95 ? -4.524 2.875 -19.614 1.00 57.84 95 SER A C 1
ATOM 744 O O . SER A 1 95 ? -5.691 3.223 -19.457 1.00 57.84 95 SER A O 1
ATOM 746 N N . LYS A 1 96 ? -3.643 2.777 -18.611 1.00 71.25 96 LYS A N 1
ATOM 747 C CA . LYS A 1 96 ? -3.864 3.150 -17.214 1.00 71.25 96 LYS A CA 1
ATOM 748 C C . LYS A 1 96 ? -2.855 4.228 -16.806 1.00 71.25 96 LYS A C 1
ATOM 750 O O . LYS A 1 96 ? -1.714 4.211 -17.268 1.00 71.25 96 LYS A O 1
ATOM 755 N N . SER A 1 97 ? -3.263 5.146 -15.938 1.00 80.62 97 SER A N 1
ATOM 756 C CA . SER A 1 97 ? -2.343 6.040 -15.225 1.00 80.62 97 SER A CA 1
ATOM 757 C C . SER A 1 97 ? -1.439 5.234 -14.287 1.00 80.62 97 SER A C 1
ATOM 759 O O . SER A 1 97 ? -1.802 4.137 -13.855 1.00 80.62 97 SER A O 1
ATOM 761 N N . SER A 1 98 ? -0.270 5.773 -13.937 1.00 82.12 98 SER A N 1
ATOM 762 C CA . SER A 1 98 ? 0.621 5.104 -12.985 1.00 82.12 98 SER A CA 1
ATOM 763 C C . SER A 1 98 ? -0.056 4.862 -11.638 1.00 82.12 98 SER A C 1
ATOM 765 O O . SER A 1 98 ? 0.101 3.783 -11.069 1.00 82.12 98 SER A O 1
ATOM 767 N N . ARG A 1 99 ? -0.870 5.823 -11.170 1.00 85.75 99 ARG A N 1
ATOM 768 C CA . ARG A 1 99 ? -1.670 5.657 -9.952 1.00 85.75 99 ARG A CA 1
ATOM 769 C C . ARG A 1 99 ? -2.606 4.452 -10.052 1.00 85.75 99 ARG A C 1
ATOM 771 O O . ARG A 1 99 ? -2.588 3.618 -9.161 1.00 85.75 99 ARG A O 1
ATOM 778 N N . GLU A 1 100 ? -3.389 4.329 -11.128 1.00 88.44 100 GLU A N 1
ATOM 779 C CA . GLU A 1 100 ? -4.309 3.189 -11.325 1.00 88.44 100 GLU A CA 1
ATOM 780 C C . GLU A 1 100 ? -3.558 1.844 -11.286 1.00 88.44 100 GLU A C 1
ATOM 782 O O . GLU A 1 100 ? -4.041 0.875 -10.701 1.00 88.44 100 GLU A O 1
ATOM 787 N N . VAL A 1 101 ? -2.355 1.781 -11.870 1.00 90.12 101 VAL A N 1
ATOM 788 C CA . VAL A 1 101 ? -1.508 0.577 -11.836 1.00 90.12 101 VAL A CA 1
ATOM 789 C C . VAL A 1 101 ? -1.038 0.266 -10.411 1.00 90.12 101 VAL A C 1
ATOM 791 O O . VAL A 1 101 ? -1.170 -0.871 -9.961 1.00 90.12 101 VAL A O 1
ATOM 794 N N . VAL A 1 102 ? -0.501 1.252 -9.686 1.00 91.31 102 VAL A N 1
ATOM 795 C CA . VAL A 1 102 ? 0.004 1.049 -8.317 1.00 91.31 102 VAL A CA 1
ATOM 796 C C . VAL A 1 102 ? -1.134 0.719 -7.349 1.00 91.31 102 VAL A C 1
ATOM 798 O O . VAL A 1 102 ? -0.978 -0.184 -6.530 1.00 91.31 102 VAL A O 1
ATOM 801 N N . THR A 1 103 ? -2.288 1.376 -7.478 1.00 92.75 103 THR A N 1
ATOM 802 C CA . THR A 1 103 ? -3.499 1.072 -6.704 1.00 92.75 103 THR A CA 1
ATOM 803 C C . THR A 1 103 ? -3.971 -0.358 -6.957 1.00 92.75 103 THR A C 1
ATOM 805 O O . THR A 1 103 ? -4.177 -1.106 -6.004 1.00 92.75 103 THR A O 1
ATOM 808 N N . SER A 1 104 ? -4.065 -0.784 -8.222 1.00 94.44 104 SER A N 1
ATOM 809 C CA . SER A 1 104 ? -4.440 -2.163 -8.563 1.00 94.44 104 SER A CA 1
ATOM 810 C C . SER A 1 104 ? -3.447 -3.179 -7.989 1.00 94.44 104 SER A C 1
ATOM 812 O O . SER A 1 104 ? -3.847 -4.161 -7.359 1.00 94.44 104 SER A O 1
ATOM 814 N N . LEU A 1 105 ? -2.141 -2.931 -8.138 1.00 95.56 105 LEU A N 1
ATOM 815 C CA . LEU A 1 105 ? -1.091 -3.770 -7.557 1.00 95.56 105 LEU A CA 1
ATOM 816 C C . LEU A 1 105 ? -1.226 -3.867 -6.029 1.00 95.56 105 LEU A C 1
ATOM 818 O O . LEU A 1 105 ? -1.107 -4.962 -5.475 1.00 95.56 105 LEU A O 1
ATOM 822 N N . LEU A 1 106 ? -1.492 -2.744 -5.355 1.00 96.94 106 LEU A N 1
ATOM 823 C CA . LEU A 1 106 ? -1.689 -2.676 -3.911 1.00 96.94 106 LEU A CA 1
ATOM 824 C C . LEU A 1 106 ? -2.909 -3.490 -3.467 1.00 96.94 106 LEU A C 1
ATOM 826 O O . LEU A 1 106 ? -2.761 -4.365 -2.616 1.00 96.94 106 LEU A O 1
ATOM 830 N N . ILE A 1 107 ? -4.082 -3.239 -4.053 1.00 96.94 107 ILE A N 1
ATOM 831 C CA . ILE A 1 107 ? -5.343 -3.902 -3.685 1.00 96.94 107 ILE A CA 1
ATOM 832 C C . ILE A 1 107 ? -5.218 -5.415 -3.864 1.00 96.94 107 ILE A C 1
ATOM 834 O O . ILE A 1 107 ? -5.443 -6.173 -2.921 1.00 96.94 107 ILE A O 1
ATOM 838 N N . ASN A 1 108 ? -4.770 -5.865 -5.038 1.00 97.25 108 ASN A N 1
ATOM 839 C CA . ASN A 1 108 ? -4.593 -7.292 -5.311 1.00 97.25 108 ASN A CA 1
ATOM 840 C C . ASN A 1 108 ? -3.588 -7.950 -4.349 1.00 97.25 108 ASN A C 1
ATOM 842 O O . ASN A 1 108 ? -3.743 -9.114 -3.985 1.00 97.25 108 ASN A O 1
ATOM 846 N N . SER A 1 109 ? -2.563 -7.213 -3.912 1.00 97.62 109 SER A N 1
ATOM 847 C CA . SER A 1 109 ? -1.551 -7.738 -2.990 1.00 97.62 109 SER A CA 1
ATOM 848 C C . SER A 1 109 ? -2.004 -7.738 -1.528 1.00 97.62 109 SER A C 1
ATOM 850 O O . SER A 1 109 ? -1.623 -8.641 -0.784 1.00 97.62 109 SER A O 1
ATOM 852 N N . LEU A 1 110 ? -2.830 -6.773 -1.108 1.00 97.69 110 LEU A N 1
ATOM 853 C CA . LEU A 1 110 ? -3.474 -6.761 0.212 1.00 97.69 110 LEU A CA 1
ATOM 854 C C . LEU A 1 110 ? -4.444 -7.934 0.377 1.00 97.69 110 LEU A C 1
ATOM 856 O O . LEU A 1 110 ? -4.546 -8.491 1.464 1.00 97.69 110 LEU A O 1
ATOM 860 N N . LEU A 1 111 ? -5.105 -8.338 -0.708 1.00 96.31 111 LEU A N 1
ATOM 861 C CA . LEU A 1 111 ? -6.068 -9.441 -0.732 1.00 96.31 111 LEU A CA 1
ATOM 862 C C . LEU A 1 111 ? -5.437 -10.789 -1.129 1.00 96.31 111 LEU A C 1
ATOM 864 O O . LEU A 1 111 ? -6.143 -11.764 -1.380 1.00 96.31 111 LEU A O 1
ATOM 868 N N . HIS A 1 112 ? -4.105 -10.871 -1.199 1.00 96.50 112 HIS A N 1
ATOM 869 C CA . HIS A 1 112 ? -3.416 -12.090 -1.616 1.00 96.50 112 HIS A CA 1
ATOM 870 C C . HIS A 1 112 ? -3.480 -13.178 -0.531 1.00 96.50 112 HIS A C 1
ATOM 872 O O . HIS A 1 112 ? -3.303 -12.918 0.657 1.00 96.50 112 HIS A O 1
ATOM 878 N N . GLU A 1 113 ? -3.589 -14.446 -0.936 1.00 93.75 113 GLU A N 1
ATOM 879 C CA . GLU A 1 113 ? -3.620 -15.608 -0.027 1.00 93.75 113 GLU A CA 1
ATOM 880 C C . GLU A 1 113 ? -2.359 -15.775 0.858 1.00 93.75 113 GLU A C 1
ATOM 882 O O . GLU A 1 113 ? -2.411 -16.451 1.880 1.00 93.75 113 GLU A O 1
ATOM 887 N N . LYS A 1 114 ? -1.214 -15.167 0.498 1.00 93.00 114 LYS A N 1
ATOM 888 C CA . LYS A 1 114 ? 0.082 -15.412 1.151 1.00 93.00 114 LYS A CA 1
ATOM 889 C C . LYS A 1 114 ? 0.433 -14.267 2.089 1.00 93.00 114 LYS A C 1
ATOM 891 O O . LYS A 1 114 ? 0.579 -13.125 1.652 1.00 93.00 114 LYS A O 1
ATOM 896 N N . ASP A 1 115 ? 0.689 -14.604 3.347 1.00 91.94 115 ASP A N 1
ATOM 897 C CA . ASP A 1 115 ? 0.975 -13.644 4.418 1.00 91.94 115 ASP A CA 1
ATOM 898 C C . ASP A 1 115 ? 2.157 -12.727 4.101 1.00 91.94 115 ASP A C 1
ATOM 900 O O . ASP A 1 115 ? 2.117 -11.532 4.366 1.00 91.94 115 ASP A O 1
ATOM 904 N N . ASN A 1 116 ? 3.220 -13.259 3.495 1.00 93.50 116 ASN A N 1
ATOM 905 C CA . ASN A 1 116 ? 4.403 -12.468 3.158 1.00 93.50 116 ASN A CA 1
ATOM 906 C C . ASN A 1 116 ? 4.124 -11.388 2.096 1.00 93.50 116 ASN A C 1
ATOM 908 O O . ASN A 1 116 ? 4.761 -10.333 2.121 1.00 93.50 116 ASN A O 1
ATOM 912 N N . ILE A 1 117 ? 3.183 -11.634 1.178 1.00 96.31 117 ILE A N 1
ATOM 913 C CA . ILE A 1 117 ? 2.755 -10.662 0.168 1.00 96.31 117 ILE A CA 1
ATOM 914 C C . ILE A 1 117 ? 1.898 -9.587 0.832 1.00 96.31 117 ILE A C 1
ATOM 916 O O . ILE A 1 117 ? 2.212 -8.408 0.668 1.00 96.31 117 ILE A O 1
ATOM 920 N N . ARG A 1 118 ? 0.919 -9.971 1.664 1.00 95.81 118 ARG A N 1
ATOM 921 C CA . ARG A 1 118 ? 0.102 -9.014 2.432 1.00 95.81 118 ARG A CA 1
ATOM 922 C C . ARG A 1 118 ? 0.949 -8.156 3.372 1.00 95.81 118 ARG A C 1
ATOM 924 O O . ARG A 1 118 ? 0.770 -6.942 3.436 1.00 95.81 118 ARG A O 1
ATOM 931 N N . GLN A 1 119 ? 1.951 -8.752 4.019 1.00 94.25 119 GLN A N 1
ATOM 932 C CA . GLN A 1 119 ? 2.931 -8.038 4.841 1.00 94.25 119 GLN A CA 1
ATOM 933 C C . GLN A 1 119 ? 3.627 -6.927 4.056 1.00 94.25 119 GLN A C 1
ATOM 935 O O . GLN A 1 119 ? 3.703 -5.795 4.530 1.00 94.25 119 GLN A O 1
ATOM 940 N N . MET A 1 120 ? 4.118 -7.222 2.851 1.00 97.19 120 MET A N 1
ATOM 941 C CA . MET A 1 120 ? 4.760 -6.209 2.014 1.00 97.19 120 MET A CA 1
ATOM 942 C C . MET A 1 120 ? 3.755 -5.180 1.482 1.00 97.19 120 MET A C 1
ATOM 944 O O . MET A 1 120 ? 4.056 -3.988 1.449 1.00 97.19 120 MET A O 1
ATOM 948 N N . ALA A 1 121 ? 2.552 -5.619 1.116 1.00 97.81 121 ALA A N 1
ATOM 949 C CA . ALA A 1 121 ? 1.478 -4.742 0.668 1.00 97.81 121 ALA A CA 1
ATOM 950 C C . ALA A 1 121 ? 1.063 -3.742 1.761 1.00 97.81 121 ALA A C 1
ATOM 952 O O . ALA A 1 121 ? 0.804 -2.588 1.446 1.00 97.81 121 ALA A O 1
ATOM 953 N N . SER A 1 122 ? 1.106 -4.124 3.045 1.00 97.88 122 SER A N 1
ATOM 954 C CA . SER A 1 122 ? 0.851 -3.200 4.163 1.00 97.88 122 SER A CA 1
ATOM 955 C C . SER A 1 122 ? 1.859 -2.046 4.233 1.00 97.88 122 SER A C 1
ATOM 957 O O . SER A 1 122 ? 1.498 -0.923 4.576 1.00 97.88 122 SER A O 1
ATOM 959 N N . SER A 1 123 ? 3.122 -2.287 3.861 1.00 97.50 123 SER A N 1
ATOM 960 C CA . SER A 1 123 ? 4.133 -1.231 3.754 1.00 97.50 123 SER A CA 1
ATOM 961 C C . SER A 1 123 ? 3.853 -0.302 2.577 1.00 97.50 123 SER A C 1
ATOM 963 O O . SER A 1 123 ? 4.006 0.909 2.713 1.00 97.50 123 SER A O 1
ATOM 965 N N . LEU A 1 124 ? 3.399 -0.849 1.445 1.00 96.69 124 LEU A N 1
ATOM 966 C CA . LEU A 1 124 ? 2.985 -0.040 0.302 1.00 96.69 124 LEU A CA 1
ATOM 967 C C . LEU A 1 124 ? 1.742 0.799 0.635 1.00 96.69 124 LEU A C 1
ATOM 969 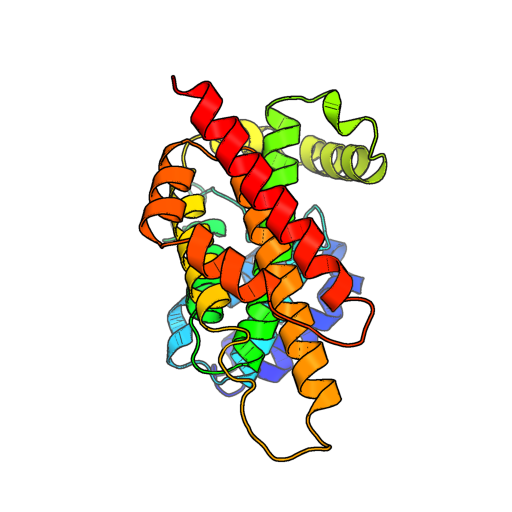O O . LEU A 1 124 ? 1.736 1.987 0.335 1.00 96.69 124 LEU A O 1
ATOM 973 N N . ALA A 1 125 ? 0.742 0.221 1.314 1.00 97.38 125 ALA A N 1
ATOM 974 C CA . ALA A 1 125 ? -0.447 0.930 1.792 1.00 97.38 125 ALA A CA 1
ATOM 975 C C . ALA A 1 125 ? -0.066 2.105 2.696 1.00 97.38 125 ALA A C 1
ATOM 977 O O . ALA A 1 125 ? -0.531 3.222 2.489 1.00 97.38 125 ALA A O 1
ATOM 978 N N . PHE A 1 126 ? 0.831 1.871 3.658 1.00 96.62 126 PHE A N 1
ATOM 979 C CA . PHE A 1 126 ? 1.327 2.920 4.541 1.00 96.62 126 PHE A CA 1
ATOM 980 C C . PHE A 1 126 ? 2.018 4.045 3.758 1.00 96.62 126 PHE A C 1
ATOM 982 O O . PHE A 1 126 ? 1.613 5.200 3.887 1.00 96.62 126 PHE A O 1
ATOM 989 N N . ASN A 1 127 ? 2.981 3.727 2.886 1.00 94.06 127 ASN A N 1
ATOM 990 C CA . ASN A 1 127 ? 3.675 4.731 2.069 1.00 94.06 127 ASN A CA 1
ATOM 991 C C . ASN A 1 127 ? 2.703 5.535 1.191 1.00 94.06 127 ASN A C 1
ATOM 993 O O . ASN A 1 127 ? 2.814 6.758 1.086 1.00 94.06 127 ASN A O 1
ATOM 997 N N . PHE A 1 128 ? 1.724 4.853 0.597 1.00 91.62 128 PHE A N 1
ATOM 998 C CA . PHE A 1 128 ? 0.730 5.472 -0.270 1.00 91.62 128 PHE A CA 1
ATOM 999 C C . PHE A 1 128 ? -0.232 6.379 0.508 1.00 91.62 128 PHE A C 1
ATOM 1001 O O . PHE A 1 128 ? -0.515 7.495 0.077 1.00 91.62 128 PHE A O 1
ATOM 1008 N N . SER A 1 129 ? -0.654 5.950 1.700 1.00 93.19 129 SER A N 1
ATOM 1009 C CA . SER A 1 129 ? -1.492 6.744 2.602 1.00 93.19 129 SER A CA 1
ATOM 1010 C C . SER A 1 129 ? -0.781 7.995 3.117 1.00 93.19 129 SER A C 1
ATOM 1012 O O . SER A 1 129 ? -1.381 9.064 3.159 1.00 93.19 129 SER A O 1
ATOM 1014 N N . MET A 1 130 ? 0.515 7.893 3.436 1.00 90.12 130 MET A N 1
ATOM 1015 C CA . MET A 1 130 ? 1.327 9.033 3.854 1.00 90.12 130 MET A CA 1
ATOM 1016 C C . MET A 1 130 ? 1.408 10.059 2.729 1.00 90.12 130 MET A C 1
ATOM 1018 O O . MET A 1 130 ? 1.143 11.236 2.951 1.00 90.12 130 MET A O 1
ATOM 1022 N N . TRP A 1 131 ? 1.704 9.617 1.504 1.00 87.38 131 TRP A N 1
ATOM 1023 C CA . TRP A 1 131 ? 1.687 10.500 0.340 1.00 87.38 131 TRP A CA 1
ATOM 1024 C C . TRP A 1 131 ? 0.319 11.181 0.147 1.00 87.38 131 TRP A C 1
ATOM 1026 O O . TRP A 1 131 ? 0.259 12.398 -0.050 1.00 87.38 131 TRP A O 1
ATOM 1036 N N . SER A 1 132 ? -0.777 10.424 0.255 1.00 86.25 132 SER A N 1
ATOM 1037 C CA . SER A 1 132 ? -2.144 10.948 0.129 1.00 86.25 132 SER A CA 1
ATOM 1038 C C . SER A 1 132 ? -2.453 12.003 1.193 1.00 86.25 132 SER A C 1
ATOM 1040 O O . SER A 1 132 ? -2.964 13.079 0.882 1.00 86.25 132 SER A O 1
ATOM 1042 N N . LEU A 1 133 ? -2.088 11.737 2.448 1.00 85.75 133 LEU A N 1
ATOM 1043 C CA . LEU A 1 133 ? -2.272 12.667 3.557 1.00 85.75 133 LEU A CA 1
ATOM 1044 C C . LEU A 1 133 ? -1.502 13.970 3.316 1.00 85.75 133 LEU A C 1
ATOM 1046 O O . LEU A 1 133 ? -2.076 15.055 3.389 1.00 85.75 133 LEU A O 1
ATOM 1050 N N . ILE A 1 134 ? -0.213 13.872 2.980 1.00 78.56 134 ILE A N 1
ATOM 1051 C CA . ILE A 1 134 ? 0.659 15.038 2.771 1.00 78.56 134 ILE A CA 1
ATOM 1052 C C . ILE A 1 134 ? 0.126 15.917 1.639 1.00 78.56 134 ILE A C 1
ATOM 1054 O O . ILE A 1 134 ? 0.083 17.142 1.767 1.00 78.56 134 ILE A O 1
ATOM 1058 N N . THR A 1 135 ? -0.274 15.304 0.525 1.00 76.88 135 THR A N 1
ATOM 1059 C CA . THR A 1 135 ? -0.807 16.038 -0.629 1.00 76.88 135 THR A CA 1
ATOM 1060 C C . THR A 1 135 ? -2.143 16.701 -0.305 1.00 76.88 135 THR A C 1
ATOM 1062 O O . THR A 1 135 ? -2.328 17.879 -0.617 1.00 76.88 135 THR A O 1
ATOM 1065 N N . THR A 1 136 ? -3.032 16.008 0.406 1.00 77.75 136 THR A N 1
ATOM 1066 C CA . THR A 1 136 ? -4.346 16.539 0.797 1.00 77.75 136 THR A CA 1
ATOM 1067 C C . THR A 1 136 ? -4.222 17.702 1.782 1.00 77.75 136 THR A C 1
ATOM 1069 O O . THR A 1 136 ? -4.761 18.785 1.536 1.00 77.75 136 THR A O 1
ATOM 1072 N N . VAL A 1 137 ? -3.446 17.531 2.858 1.00 77.19 137 VAL A N 1
ATOM 1073 C CA . VAL A 1 137 ? -3.217 18.585 3.862 1.00 77.19 137 VAL A CA 1
ATOM 1074 C C . VAL A 1 137 ? -2.480 19.769 3.239 1.00 77.19 137 VAL A C 1
ATOM 1076 O O . VAL A 1 137 ? -2.873 20.919 3.435 1.00 77.19 137 VAL A O 1
ATOM 1079 N N . GLY A 1 138 ? -1.450 19.507 2.429 1.00 68.25 138 GLY A N 1
ATOM 1080 C CA . GLY A 1 138 ? -0.675 20.548 1.757 1.00 68.25 138 GLY A CA 1
ATOM 1081 C C . GLY A 1 138 ? -1.485 21.385 0.765 1.00 68.25 138 GLY A C 1
ATOM 1082 O O . GLY A 1 138 ? -1.133 22.546 0.531 1.00 68.25 138 GLY A O 1
ATOM 1083 N N . ASN A 1 139 ? -2.562 20.833 0.203 1.00 70.12 139 ASN A N 1
ATOM 1084 C CA . ASN A 1 139 ? -3.486 21.560 -0.664 1.00 70.12 139 ASN A CA 1
ATOM 1085 C C . ASN A 1 139 ? -4.541 22.341 0.135 1.00 70.12 139 ASN A C 1
ATOM 1087 O O . ASN A 1 139 ? -4.786 23.504 -0.180 1.00 70.12 139 ASN A O 1
ATOM 1091 N N . LYS A 1 140 ? -5.133 21.741 1.179 1.00 70.62 140 LYS A N 1
ATOM 1092 C CA . LYS A 1 140 ? -6.228 22.353 1.957 1.00 70.62 140 LYS A CA 1
ATOM 1093 C C . LYS A 1 140 ? -5.746 23.411 2.957 1.00 70.62 140 LYS A C 1
ATOM 1095 O O . LYS A 1 140 ? -6.452 24.382 3.208 1.00 70.62 140 LYS A O 1
ATOM 1100 N N . SER A 1 141 ? -4.544 23.261 3.511 1.00 67.31 141 SER A N 1
ATOM 1101 C CA . SER A 1 141 ? -3.992 24.205 4.485 1.00 67.31 141 SER A CA 1
ATOM 1102 C C . SER A 1 141 ? -2.466 24.323 4.347 1.00 67.31 141 SER A C 1
ATOM 1104 O O . SER A 1 141 ? -1.694 23.693 5.073 1.00 67.31 141 SER A O 1
ATOM 1106 N N . PRO A 1 142 ? -1.987 25.177 3.420 1.00 63.06 142 PRO A N 1
ATOM 1107 C CA . PRO A 1 142 ? -0.563 25.374 3.154 1.00 63.06 142 PRO A CA 1
ATOM 1108 C C . PRO A 1 142 ? 0.281 25.757 4.373 1.00 63.06 142 PRO A C 1
ATOM 1110 O O . PRO A 1 142 ? 1.481 25.502 4.346 1.00 63.06 142 PRO A O 1
ATOM 1113 N N . ASN A 1 143 ? -0.337 26.362 5.394 1.00 64.25 143 ASN A N 1
ATOM 1114 C CA . ASN A 1 143 ? 0.325 26.890 6.588 1.00 64.25 143 ASN A CA 1
ATOM 1115 C C . ASN A 1 143 ? 0.210 25.965 7.815 1.00 64.25 143 ASN A C 1
ATOM 1117 O O . ASN A 1 143 ? 0.912 26.200 8.794 1.00 64.25 143 ASN A O 1
ATOM 1121 N N . SER A 1 144 ? -0.633 24.920 7.796 1.00 63.09 144 SER A N 1
ATOM 1122 C CA . SER A 1 144 ? -0.767 23.999 8.947 1.00 63.09 144 SER A CA 1
ATOM 1123 C C . SER A 1 144 ? 0.324 22.933 9.013 1.00 63.09 144 SER A C 1
ATOM 1125 O O . SER A 1 144 ? 0.449 22.257 10.024 1.00 63.09 144 SER A O 1
ATOM 1127 N N . LEU A 1 145 ? 1.133 22.784 7.960 1.00 57.00 145 LEU A N 1
ATOM 1128 C CA . LEU A 1 145 ? 2.277 21.864 7.935 1.00 57.00 145 LEU A CA 1
ATOM 1129 C C . LEU A 1 145 ? 3.560 22.475 8.520 1.00 57.00 145 LEU A C 1
ATOM 1131 O O . LEU A 1 145 ? 4.605 21.828 8.488 1.00 57.00 145 LEU A O 1
ATOM 1135 N N . GLY A 1 146 ? 3.497 23.706 9.049 1.00 53.19 146 GLY A N 1
ATOM 1136 C CA . GLY A 1 146 ? 4.654 24.455 9.556 1.00 53.19 146 GLY A CA 1
ATOM 1137 C C . GLY A 1 146 ? 5.454 23.753 10.661 1.00 53.19 146 GLY A C 1
ATOM 1138 O O . GLY A 1 146 ? 6.597 24.128 10.900 1.00 53.19 146 GLY A O 1
ATOM 1139 N N . GLU A 1 147 ? 4.901 22.715 11.289 1.00 54.31 147 GLU A N 1
ATOM 1140 C CA . GLU A 1 147 ? 5.595 21.911 12.302 1.00 54.31 147 GLU A CA 1
ATOM 1141 C C . GLU A 1 147 ? 6.480 20.799 11.725 1.00 54.31 147 GLU A C 1
ATOM 1143 O O . GLU A 1 147 ? 7.292 20.230 12.453 1.00 54.31 147 GLU A O 1
ATOM 1148 N N . PHE A 1 148 ? 6.401 20.507 10.422 1.00 59.84 148 PHE A N 1
ATOM 1149 C CA . PHE A 1 148 ? 7.209 19.449 9.831 1.00 59.84 148 PHE A CA 1
ATOM 1150 C C . PHE A 1 148 ? 8.175 19.969 8.755 1.00 59.84 148 PHE A C 1
ATOM 1152 O O . PHE A 1 148 ? 7.936 19.870 7.551 1.00 59.84 148 PHE A O 1
ATOM 1159 N N . GLU A 1 149 ? 9.328 20.473 9.204 1.00 60.53 149 GLU A N 1
ATOM 1160 C CA . GLU A 1 149 ? 10.419 21.025 8.377 1.00 60.53 149 GLU A CA 1
ATOM 1161 C C . GLU A 1 149 ? 10.833 20.114 7.199 1.00 60.53 149 GLU A C 1
ATOM 1163 O O . GLU A 1 149 ? 11.084 20.584 6.086 1.00 60.53 149 GLU A O 1
ATOM 1168 N N . TYR A 1 150 ? 10.835 18.794 7.412 1.00 60.38 150 TYR A N 1
ATOM 1169 C CA . TYR A 1 150 ? 11.108 17.796 6.371 1.00 60.38 150 TYR A CA 1
ATOM 1170 C C . TYR A 1 150 ? 10.113 17.869 5.194 1.00 60.38 150 TYR A C 1
ATOM 1172 O O . TYR A 1 150 ? 10.509 17.732 4.036 1.00 60.38 150 TYR A O 1
ATOM 1180 N N . TYR A 1 151 ? 8.835 18.148 5.462 1.00 61.56 151 TYR A N 1
ATOM 1181 C CA . TYR A 1 151 ? 7.778 18.136 4.447 1.00 61.56 151 TYR A CA 1
ATOM 1182 C C . TYR A 1 151 ? 7.704 19.434 3.665 1.00 61.56 151 TYR A C 1
ATOM 1184 O O . TYR A 1 151 ? 7.433 19.396 2.473 1.00 61.56 151 TYR A O 1
ATOM 1192 N N . GLU A 1 152 ? 7.998 20.578 4.281 1.00 62.91 152 GLU A N 1
ATOM 1193 C CA . GLU A 1 152 ? 8.165 21.827 3.533 1.00 62.91 152 GLU A CA 1
ATOM 1194 C C . GLU A 1 152 ? 9.312 21.706 2.519 1.00 62.91 152 GLU A C 1
ATOM 1196 O O . GLU A 1 152 ? 9.199 22.176 1.386 1.00 62.91 152 GLU A O 1
ATOM 1201 N N . LYS A 1 153 ? 10.390 20.996 2.878 1.00 68.56 153 LYS A N 1
ATOM 1202 C CA . LYS A 1 153 ? 11.497 20.692 1.962 1.00 68.56 153 LYS A CA 1
ATOM 1203 C C . LYS A 1 153 ? 11.073 19.756 0.822 1.00 68.56 153 LYS A C 1
ATOM 1205 O O . LYS A 1 153 ? 11.348 20.068 -0.336 1.00 68.56 153 LYS A O 1
ATOM 1210 N N . TRP A 1 154 ? 10.386 18.657 1.138 1.00 66.19 154 TRP A N 1
ATOM 1211 C CA . TRP A 1 154 ? 9.831 17.713 0.156 1.00 66.19 154 TRP A CA 1
ATOM 1212 C C . TRP A 1 154 ? 8.840 18.398 -0.800 1.00 66.19 154 TRP A C 1
ATOM 1214 O O . TRP A 1 154 ? 8.949 18.307 -2.022 1.00 66.19 154 TRP A O 1
ATOM 1224 N N . ARG A 1 155 ? 7.917 19.191 -0.247 1.00 62.50 155 ARG A N 1
ATOM 1225 C CA . ARG A 1 155 ? 6.914 19.962 -0.988 1.00 62.50 155 ARG A CA 1
ATOM 1226 C C . ARG A 1 155 ? 7.550 20.974 -1.933 1.00 62.50 155 ARG A C 1
ATOM 1228 O O . ARG A 1 155 ? 7.110 21.059 -3.075 1.00 62.50 155 ARG A O 1
ATOM 1235 N N . LYS A 1 156 ? 8.564 21.723 -1.482 1.00 67.50 156 LYS A N 1
ATOM 1236 C CA . LYS A 1 156 ? 9.303 22.684 -2.322 1.00 67.50 156 LYS A CA 1
ATOM 1237 C C . LYS A 1 156 ? 10.015 21.990 -3.483 1.00 67.50 156 LYS A C 1
ATOM 1239 O O . LYS A 1 156 ? 9.911 22.423 -4.624 1.00 67.50 156 LYS A O 1
ATOM 1244 N N . SER A 1 157 ? 10.650 20.855 -3.201 1.00 65.25 157 SER A N 1
ATOM 1245 C CA . SER A 1 157 ? 11.290 19.995 -4.204 1.00 65.25 157 SER A CA 1
ATOM 1246 C C . SER A 1 157 ? 10.314 19.536 -5.303 1.00 65.25 157 SER A C 1
ATOM 1248 O O . SER A 1 157 ? 10.651 19.559 -6.492 1.00 65.25 157 SER A O 1
ATOM 1250 N N . ILE A 1 158 ? 9.075 19.196 -4.933 1.00 59.44 158 ILE A N 1
ATOM 1251 C CA . ILE A 1 158 ? 8.030 18.803 -5.889 1.00 59.44 158 ILE A CA 1
ATOM 1252 C C . ILE A 1 158 ? 7.421 20.018 -6.603 1.00 59.44 158 ILE A C 1
ATOM 1254 O O . ILE A 1 158 ? 7.202 19.953 -7.813 1.00 59.44 158 ILE A O 1
ATOM 1258 N N . SER A 1 159 ? 7.183 21.136 -5.905 1.00 58.50 159 SER A N 1
ATOM 1259 C CA . SER A 1 159 ? 6.585 22.339 -6.506 1.00 58.50 159 SER A CA 1
ATOM 1260 C C . SER A 1 159 ? 7.467 22.982 -7.567 1.00 58.50 159 SER A C 1
ATOM 1262 O O . SER A 1 159 ? 6.943 23.502 -8.547 1.00 58.50 159 SER A O 1
ATOM 1264 N N . ASP A 1 160 ? 8.789 22.902 -7.403 1.00 57.62 160 ASP A N 1
ATOM 1265 C CA . ASP A 1 160 ? 9.751 23.379 -8.401 1.00 57.62 160 ASP A CA 1
ATOM 1266 C C . ASP A 1 160 ? 9.775 22.484 -9.653 1.00 57.62 160 ASP A C 1
ATOM 1268 O O . ASP A 1 160 ? 10.292 22.883 -10.697 1.00 57.62 160 ASP A O 1
ATOM 1272 N N . THR A 1 161 ? 9.219 21.270 -9.557 1.00 54.28 161 THR A N 1
ATOM 1273 C CA . THR A 1 161 ? 9.260 20.266 -10.621 1.00 54.28 161 THR A CA 1
ATOM 1274 C C . THR A 1 161 ? 7.973 20.218 -11.453 1.00 54.28 161 THR A C 1
ATOM 1276 O O . THR A 1 161 ? 8.078 19.897 -12.630 1.00 54.28 161 THR A O 1
ATOM 1279 N N . GLU A 1 162 ? 6.785 20.556 -10.924 1.00 53.53 162 GLU A N 1
ATOM 1280 C CA . GLU A 1 162 ? 5.541 20.575 -11.723 1.00 53.53 162 GLU A CA 1
ATOM 1281 C C . GLU A 1 162 ? 4.381 21.333 -11.030 1.00 53.53 162 GLU A C 1
ATOM 1283 O O . GLU A 1 162 ? 3.822 20.872 -10.034 1.00 53.53 162 GLU A O 1
ATOM 1288 N N . SER A 1 163 ? 3.951 22.470 -11.598 1.00 54.12 163 SER A N 1
ATOM 1289 C CA . SER A 1 163 ? 2.730 23.202 -11.197 1.00 54.12 163 SER A CA 1
ATOM 1290 C C . SER A 1 163 ? 1.435 22.426 -11.469 1.00 54.12 163 SER A C 1
ATOM 1292 O O . SER A 1 163 ? 0.401 22.701 -10.862 1.00 54.12 163 SER A O 1
ATOM 1294 N N . ASP A 1 164 ? 1.496 21.441 -12.364 1.00 51.56 164 ASP A N 1
ATOM 1295 C CA . ASP A 1 164 ? 0.325 20.818 -12.989 1.00 51.56 164 ASP A CA 1
ATOM 1296 C C . ASP A 1 164 ? -0.287 19.682 -12.154 1.00 51.56 164 ASP A C 1
ATOM 1298 O O . ASP A 1 164 ? -1.459 19.345 -12.319 1.00 51.56 164 ASP A O 1
ATOM 1302 N N . LEU A 1 165 ? 0.465 19.116 -11.204 1.00 52.62 165 LEU A N 1
ATOM 1303 C CA . LEU A 1 165 ? -0.026 18.059 -10.309 1.00 52.62 165 LEU A CA 1
ATOM 1304 C C . LEU A 1 165 ? -1.092 18.566 -9.330 1.00 52.62 165 LEU A C 1
ATOM 1306 O O . LEU A 1 165 ? -1.975 17.806 -8.939 1.00 52.62 165 LEU A O 1
ATOM 1310 N N . ARG A 1 166 ? -1.035 19.853 -8.962 1.00 54.34 166 ARG A N 1
ATOM 1311 C CA . ARG A 1 166 ? -1.974 20.462 -8.007 1.00 54.34 166 ARG A CA 1
ATOM 1312 C C . ARG A 1 166 ? -3.399 20.558 -8.544 1.00 54.34 166 ARG A C 1
ATOM 1314 O O . ARG A 1 166 ? -4.334 20.476 -7.758 1.00 54.34 166 ARG A O 1
ATOM 1321 N N . ASN A 1 167 ? -3.561 20.711 -9.857 1.00 50.97 167 ASN A N 1
ATOM 1322 C CA . ASN A 1 167 ? -4.879 20.910 -10.461 1.00 50.97 167 ASN A CA 1
ATOM 1323 C C . ASN A 1 167 ? -5.593 19.585 -10.768 1.00 50.97 167 ASN A C 1
ATOM 1325 O O . ASN A 1 167 ? -6.814 19.558 -10.796 1.00 50.97 167 ASN A O 1
ATOM 1329 N N . ASN A 1 168 ? -4.853 18.483 -10.940 1.00 50.50 168 ASN A N 1
ATOM 1330 C CA . ASN A 1 168 ? -5.429 17.187 -11.321 1.00 50.50 168 ASN A CA 1
ATOM 1331 C C . ASN A 1 168 ? -5.673 16.231 -10.139 1.00 50.50 168 ASN A C 1
ATOM 1333 O O . ASN A 1 168 ? -6.317 15.203 -10.324 1.00 50.50 168 ASN A O 1
ATOM 1337 N N . SER A 1 169 ? -5.156 16.515 -8.935 1.00 52.62 169 SER A N 1
ATOM 1338 C CA . SER A 1 169 ? -5.218 15.569 -7.808 1.00 52.62 169 SER A CA 1
ATOM 1339 C C . SER A 1 169 ? -6.550 15.526 -7.059 1.00 52.62 169 SER A C 1
ATOM 1341 O O . SER A 1 169 ? -6.748 14.604 -6.278 1.00 52.62 169 SER A O 1
ATOM 1343 N N . VAL A 1 170 ? -7.433 16.506 -7.268 1.00 50.00 170 VAL A N 1
ATOM 1344 C CA . VAL A 1 170 ? -8.688 16.657 -6.504 1.00 50.00 170 VAL A CA 1
ATOM 1345 C C . VAL A 1 170 ? -9.882 15.982 -7.198 1.00 50.00 170 VAL A C 1
ATOM 1347 O O . VAL A 1 170 ? -10.838 15.602 -6.539 1.00 50.00 170 VAL A O 1
ATOM 1350 N N . GLU A 1 171 ? -9.847 15.774 -8.518 1.00 52.47 171 GLU A N 1
ATOM 1351 C CA . GLU A 1 171 ? -11.049 15.365 -9.273 1.00 52.47 171 GLU A CA 1
ATOM 1352 C C . GLU A 1 171 ? -11.335 13.854 -9.292 1.00 52.47 171 GLU A C 1
ATOM 1354 O O . GLU A 1 171 ? -12.339 13.426 -9.854 1.00 52.47 171 GLU A O 1
ATOM 1359 N N . ASN A 1 172 ? -10.484 13.014 -8.702 1.00 63.56 172 ASN A N 1
ATOM 1360 C CA . ASN A 1 172 ? -10.726 11.574 -8.690 1.00 63.56 172 ASN A CA 1
ATOM 1361 C C . ASN A 1 172 ? -10.196 10.963 -7.392 1.00 63.56 172 ASN A C 1
ATOM 1363 O O . ASN A 1 172 ? -9.046 10.512 -7.345 1.00 63.56 172 ASN A O 1
ATOM 1367 N N . GLU A 1 173 ? -11.037 11.010 -6.356 1.00 74.88 173 GLU A N 1
ATOM 1368 C CA . GLU A 1 173 ? -10.846 10.384 -5.040 1.00 74.88 173 GLU A CA 1
ATOM 1369 C C . GLU A 1 173 ? -11.544 9.010 -4.937 1.00 74.88 173 GLU A C 1
ATOM 1371 O O . GLU A 1 173 ? -11.438 8.348 -3.909 1.00 74.88 173 GLU A O 1
ATOM 1376 N N . GLU A 1 174 ? -12.179 8.516 -6.013 1.00 84.50 174 GLU A N 1
ATOM 1377 C CA . GLU A 1 174 ? -12.840 7.195 -6.048 1.00 84.50 174 GLU A CA 1
ATOM 1378 C C . GLU A 1 174 ? -11.882 6.069 -5.630 1.00 84.50 174 GLU A C 1
ATOM 1380 O O . GLU A 1 174 ? -12.242 5.190 -4.849 1.00 84.50 174 GLU A O 1
ATOM 1385 N N . TRP A 1 175 ? -10.618 6.149 -6.053 1.00 87.56 175 TRP A N 1
ATOM 1386 C CA . TRP A 1 175 ? -9.585 5.177 -5.685 1.00 87.56 175 TRP A CA 1
ATOM 1387 C C . TRP A 1 175 ? -9.334 5.089 -4.170 1.00 87.56 175 TRP A C 1
ATOM 1389 O O . TRP A 1 175 ? -8.901 4.041 -3.693 1.00 87.56 175 TRP A O 1
ATOM 1399 N N . VAL A 1 176 ? -9.582 6.160 -3.401 1.00 91.38 176 VAL A N 1
ATOM 1400 C CA . VAL A 1 176 ? -9.403 6.145 -1.939 1.00 91.38 176 VAL A CA 1
ATOM 1401 C C . VAL A 1 176 ? -10.382 5.154 -1.327 1.00 91.38 176 VAL A C 1
ATOM 1403 O O . VAL A 1 176 ? -9.992 4.365 -0.470 1.00 91.38 176 VAL A O 1
ATOM 1406 N N . SER A 1 177 ? -11.623 5.126 -1.818 1.00 93.38 177 SER A N 1
ATOM 1407 C CA . SER A 1 177 ? -12.638 4.181 -1.352 1.00 93.38 177 SER A CA 1
ATOM 1408 C C . SER A 1 177 ? -12.257 2.723 -1.628 1.00 93.38 177 SER A C 1
ATOM 1410 O O . SER A 1 177 ? -12.411 1.864 -0.756 1.00 93.38 177 SER A O 1
ATOM 1412 N N . GLU A 1 178 ? -11.672 2.445 -2.798 1.00 94.19 178 GLU A N 1
ATOM 1413 C CA . GLU A 1 178 ? -11.187 1.112 -3.166 1.00 94.19 178 GLU A CA 1
ATOM 1414 C C . GLU A 1 178 ? -10.041 0.664 -2.248 1.00 94.19 178 GLU A C 1
ATOM 1416 O O . GLU A 1 178 ? -10.036 -0.464 -1.746 1.00 94.19 178 GLU A O 1
ATOM 1421 N N . VAL A 1 179 ? -9.082 1.559 -1.984 1.00 95.25 179 VAL A N 1
ATOM 1422 C CA . VAL A 1 179 ? -7.942 1.266 -1.107 1.00 95.25 179 VAL A CA 1
ATOM 1423 C C . VAL A 1 179 ? -8.389 1.102 0.342 1.00 95.25 179 VAL A C 1
ATOM 1425 O O . VAL A 1 179 ? -7.961 0.148 0.988 1.00 95.25 179 VAL A O 1
ATOM 1428 N N . VAL A 1 180 ? -9.269 1.967 0.854 1.00 96.75 180 VAL A N 1
ATOM 1429 C CA . VAL A 1 180 ? -9.834 1.846 2.209 1.00 96.75 180 VAL A CA 1
ATOM 1430 C C . VAL A 1 180 ? -10.570 0.519 2.367 1.00 96.75 180 VAL A C 1
ATOM 1432 O O . VAL A 1 180 ? -10.338 -0.189 3.346 1.00 96.75 180 VAL A O 1
ATOM 1435 N N . SER A 1 181 ? -11.369 0.124 1.373 1.00 97.12 181 SER A N 1
ATOM 1436 C CA . SER A 1 181 ? -12.053 -1.174 1.369 1.00 97.12 181 SER A CA 1
ATOM 1437 C C . SER A 1 181 ? -11.060 -2.338 1.434 1.00 97.12 181 SER A C 1
ATOM 1439 O O . SER A 1 181 ? -11.213 -3.255 2.240 1.00 97.12 181 SER A O 1
ATOM 1441 N N . ALA A 1 182 ? -9.995 -2.290 0.628 1.00 97.56 182 ALA A N 1
ATOM 1442 C CA . ALA A 1 182 ? -8.954 -3.314 0.634 1.00 97.56 182 ALA A CA 1
ATOM 1443 C C . ALA A 1 182 ? -8.167 -3.357 1.956 1.00 97.56 182 ALA A C 1
ATOM 1445 O O . ALA A 1 182 ? -7.833 -4.441 2.431 1.00 97.56 182 ALA A O 1
ATOM 1446 N N . VAL A 1 183 ? -7.890 -2.200 2.567 1.00 98.06 183 VAL A N 1
ATOM 1447 C CA . VAL A 1 183 ? -7.222 -2.097 3.874 1.00 98.06 183 VAL A CA 1
ATOM 1448 C C . VAL A 1 183 ? -8.101 -2.667 4.986 1.00 98.06 183 VAL A C 1
ATOM 1450 O O . VAL A 1 183 ? -7.584 -3.400 5.825 1.00 98.06 183 VAL A O 1
ATOM 1453 N N . LEU A 1 184 ? -9.408 -2.388 4.987 1.00 97.56 184 LEU A N 1
ATOM 1454 C CA . LEU A 1 184 ? -10.350 -2.948 5.962 1.00 97.56 184 LEU A CA 1
ATOM 1455 C C . LEU A 1 184 ? -10.465 -4.468 5.831 1.00 97.56 184 LEU A C 1
ATOM 1457 O O . LEU A 1 184 ? -10.320 -5.167 6.831 1.00 97.56 184 LEU A O 1
ATOM 1461 N N . ASN A 1 185 ? -10.603 -4.986 4.609 1.00 96.88 185 ASN A N 1
ATOM 1462 C CA . ASN A 1 185 ? -10.609 -6.431 4.360 1.00 96.88 185 ASN A CA 1
ATOM 1463 C C . ASN A 1 185 ? -9.289 -7.089 4.800 1.00 96.88 185 ASN A C 1
ATOM 1465 O O . ASN A 1 185 ? -9.284 -8.152 5.421 1.00 96.88 185 ASN A O 1
ATOM 1469 N N . ALA A 1 186 ? -8.148 -6.452 4.520 1.00 96.38 186 ALA A N 1
ATOM 1470 C CA . ALA A 1 186 ? -6.855 -6.940 4.991 1.00 96.38 186 ALA A CA 1
ATOM 1471 C C . ALA A 1 186 ? -6.768 -6.911 6.525 1.00 96.38 186 ALA A C 1
ATOM 1473 O O . ALA A 1 186 ? -6.291 -7.871 7.124 1.00 96.38 186 ALA A O 1
ATOM 1474 N N . LEU A 1 187 ? -7.257 -5.851 7.178 1.00 96.31 187 LEU A N 1
ATOM 1475 C CA . LEU A 1 187 ? -7.329 -5.775 8.636 1.00 96.31 187 LEU A CA 1
ATOM 1476 C C . LEU A 1 187 ? -8.194 -6.890 9.205 1.00 96.31 187 LEU A C 1
ATOM 1478 O O . LEU A 1 187 ? -7.770 -7.517 10.166 1.00 96.31 187 LEU A O 1
ATOM 1482 N N . GLU A 1 188 ? -9.368 -7.156 8.638 1.00 95.38 188 GLU A N 1
ATOM 1483 C CA . GLU A 1 188 ? -10.260 -8.226 9.086 1.00 95.38 188 GLU A CA 1
ATOM 1484 C C . GLU A 1 188 ? -9.522 -9.571 9.131 1.00 95.38 188 GLU A C 1
ATOM 1486 O O . GLU A 1 188 ? -9.495 -10.227 10.175 1.00 95.38 188 GLU A O 1
ATOM 1491 N N . VAL A 1 189 ? -8.817 -9.923 8.052 1.00 93.25 189 VAL A N 1
ATOM 1492 C CA . VAL A 1 189 ? -8.037 -11.166 7.950 1.00 93.25 189 VAL A CA 1
ATOM 1493 C C . VAL A 1 189 ? -6.843 -11.185 8.916 1.00 93.25 189 VAL A C 1
ATOM 1495 O O . VAL A 1 189 ? -6.568 -12.202 9.562 1.00 93.25 189 VAL A O 1
ATOM 1498 N N . GLU A 1 190 ? -6.118 -10.074 9.044 1.00 91.25 190 GLU A N 1
ATOM 1499 C CA . GLU A 1 190 ? -4.891 -10.009 9.838 1.00 91.25 190 GLU A CA 1
ATOM 1500 C C . GLU A 1 190 ? -5.169 -10.037 11.351 1.00 91.25 190 GLU A C 1
ATOM 1502 O O . GLU A 1 190 ? -5.923 -9.241 11.904 1.00 91.25 190 GLU A O 1
ATOM 1507 N N . GLY A 1 191 ? -4.531 -10.965 12.066 1.00 77.31 191 GLY A N 1
ATOM 1508 C CA . GLY A 1 191 ? -4.711 -11.162 13.512 1.00 77.31 191 GLY A CA 1
ATOM 1509 C C . GLY A 1 191 ? -5.691 -12.278 13.888 1.00 77.31 191 GLY A C 1
ATOM 1510 O O . GLY A 1 191 ? -5.538 -12.862 14.963 1.00 77.31 191 GLY A O 1
ATOM 1511 N N . ASN A 1 192 ? -6.594 -12.676 12.984 1.00 75.44 192 ASN A N 1
ATOM 1512 C CA . ASN A 1 192 ? -7.518 -13.797 13.214 1.00 75.44 192 ASN A CA 1
ATOM 1513 C C . ASN A 1 192 ? -6.829 -15.172 13.069 1.00 75.44 192 ASN A C 1
ATOM 1515 O O . ASN A 1 192 ? -7.268 -16.161 13.653 1.00 75.44 192 ASN A O 1
ATOM 1519 N N . SER A 1 193 ? -5.685 -15.229 12.382 1.00 62.38 193 SER A N 1
ATOM 1520 C CA . SER A 1 193 ? -4.926 -16.462 12.111 1.00 62.38 193 SER A CA 1
ATOM 1521 C C . SER A 1 193 ? -4.062 -16.976 13.277 1.00 62.38 193 SER A C 1
ATOM 1523 O O . SER A 1 193 ? -3.374 -17.982 13.134 1.00 62.38 193 SER A O 1
ATOM 1525 N N . SER A 1 194 ? -4.056 -16.313 14.439 1.00 52.91 194 SER A N 1
ATOM 1526 C CA . SER A 1 194 ? -3.041 -16.524 15.491 1.00 52.91 194 SER A CA 1
ATOM 1527 C C . SER A 1 194 ? -3.412 -17.534 16.598 1.00 52.91 194 SER A C 1
ATOM 1529 O O . SER A 1 194 ? -2.786 -17.561 17.659 1.00 52.91 194 SER A O 1
ATOM 1531 N N . ALA A 1 195 ? -4.387 -18.417 16.351 1.00 53.50 195 ALA A N 1
ATOM 1532 C CA . ALA A 1 195 ? -4.830 -19.446 17.302 1.00 53.50 195 ALA A CA 1
ATOM 1533 C C . ALA A 1 195 ? -4.224 -20.853 17.075 1.00 53.50 195 ALA A C 1
ATOM 1535 O O . ALA A 1 195 ? -4.830 -21.851 17.475 1.00 53.50 195 ALA A O 1
ATOM 1536 N N . SER A 1 196 ? -3.039 -20.979 16.466 1.00 50.84 196 SER A N 1
ATOM 1537 C CA . SER A 1 196 ? -2.303 -22.255 16.463 1.00 50.84 196 SER A CA 1
ATOM 1538 C C . SER A 1 196 ? -1.624 -22.475 17.821 1.00 50.84 196 SER A C 1
ATOM 1540 O O . SER A 1 196 ? -0.815 -21.662 18.257 1.00 50.84 196 SER A O 1
ATOM 1542 N N . LYS A 1 197 ? -1.974 -23.569 18.506 1.00 55.44 197 LYS A N 1
ATOM 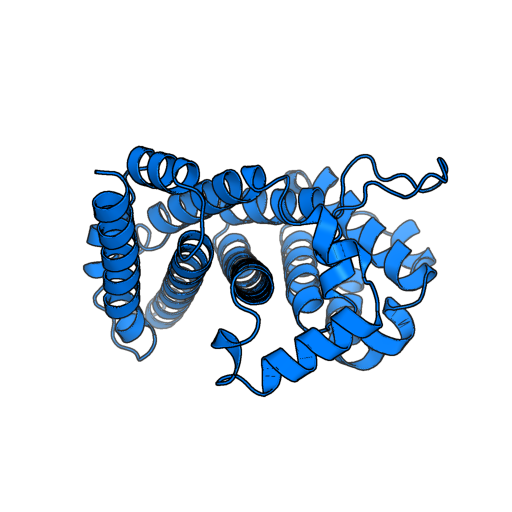1543 C CA . LYS A 1 197 ? -1.626 -23.867 19.910 1.00 55.44 197 LYS A CA 1
ATOM 1544 C C . LYS A 1 197 ? -0.174 -24.315 20.168 1.00 55.44 197 LYS A C 1
ATOM 1546 O O . LYS A 1 197 ? 0.133 -24.679 21.302 1.00 55.44 197 LYS A O 1
ATOM 1551 N N . ASP A 1 198 ? 0.720 -24.252 19.186 1.00 54.16 198 ASP A N 1
ATOM 1552 C CA . ASP A 1 198 ? 2.052 -24.856 19.299 1.00 54.16 198 ASP A CA 1
ATOM 1553 C C . ASP A 1 198 ? 3.127 -23.789 19.574 1.00 54.16 198 ASP A C 1
ATOM 1555 O O . ASP A 1 198 ? 3.622 -23.090 18.688 1.00 54.16 198 ASP A O 1
ATOM 1559 N N . GLY A 1 199 ? 3.439 -23.621 20.861 1.00 59.19 199 GLY A N 1
ATOM 1560 C CA . GLY A 1 199 ? 4.304 -22.569 21.388 1.00 59.19 199 GLY A CA 1
ATOM 1561 C C . GLY A 1 199 ? 5.796 -22.840 21.198 1.00 59.19 199 GLY A C 1
ATOM 1562 O O . GLY A 1 199 ? 6.324 -23.761 21.796 1.00 59.19 199 GLY A O 1
ATOM 1563 N N . GLU A 1 200 ? 6.455 -22.014 20.378 1.00 54.25 200 GLU A N 1
ATOM 1564 C CA . GLU A 1 200 ? 7.794 -21.411 20.613 1.00 54.25 200 GLU A CA 1
ATOM 1565 C C . GLU A 1 200 ? 8.322 -20.706 19.350 1.00 54.25 200 GLU A C 1
ATOM 1567 O O . GLU A 1 200 ? 8.960 -19.661 19.449 1.00 54.25 200 GLU A O 1
ATOM 1572 N N . SER A 1 201 ? 7.954 -21.169 18.146 1.00 55.44 201 SER A N 1
ATOM 1573 C CA . SER A 1 201 ? 8.240 -20.464 16.872 1.00 55.44 201 SER A CA 1
ATOM 1574 C C . SER A 1 201 ? 7.381 -19.201 16.645 1.00 55.44 201 SER A C 1
ATOM 1576 O O . SER A 1 201 ? 7.510 -18.489 15.649 1.00 55.44 201 SER A O 1
ATOM 1578 N N . ASP A 1 202 ? 6.530 -18.897 17.619 1.00 66.00 202 ASP A N 1
ATOM 1579 C CA . ASP A 1 202 ? 5.319 -18.103 17.472 1.00 66.00 202 ASP A CA 1
ATOM 1580 C C . ASP A 1 202 ? 5.542 -16.608 17.786 1.00 66.00 202 ASP A C 1
ATOM 1582 O O . ASP A 1 202 ? 4.875 -15.734 17.241 1.00 66.00 202 ASP A O 1
ATOM 1586 N N . ALA A 1 203 ? 6.545 -16.264 18.605 1.00 74.75 203 ALA A N 1
ATOM 1587 C CA . ALA A 1 203 ? 6.768 -14.876 19.033 1.00 74.75 203 ALA A CA 1
ATOM 1588 C C . ALA A 1 203 ? 7.192 -13.947 17.879 1.00 74.75 203 ALA A C 1
ATOM 1590 O O . ALA A 1 203 ? 6.685 -12.831 17.752 1.00 74.75 203 ALA A O 1
ATOM 1591 N N . LYS A 1 204 ? 8.094 -14.411 17.002 1.00 76.62 204 LYS A N 1
ATOM 1592 C CA . LYS A 1 204 ? 8.556 -13.630 15.842 1.00 76.62 204 LYS A CA 1
ATOM 1593 C C . LYS A 1 204 ? 7.459 -13.487 14.784 1.00 76.62 204 LYS A C 1
ATOM 1595 O O . LYS A 1 204 ? 7.315 -12.414 14.205 1.00 76.62 204 LYS A O 1
ATOM 1600 N N . ALA A 1 205 ? 6.681 -14.546 14.556 1.00 77.38 205 ALA A N 1
ATOM 1601 C CA . ALA A 1 205 ? 5.546 -14.522 13.637 1.00 77.38 205 ALA A CA 1
ATOM 1602 C C . ALA A 1 205 ? 4.440 -13.577 14.138 1.00 77.38 205 ALA A C 1
ATOM 1604 O O . ALA A 1 205 ? 3.964 -12.731 13.382 1.00 77.38 205 ALA A O 1
ATOM 1605 N N . LYS A 1 206 ? 4.118 -13.632 15.437 1.00 80.00 206 LYS A N 1
ATOM 1606 C CA . LYS A 1 206 ? 3.184 -12.706 16.095 1.00 80.00 206 LYS A CA 1
ATOM 1607 C C . LYS A 1 206 ? 3.648 -11.257 16.002 1.00 80.00 206 LYS A C 1
ATOM 1609 O O . LYS A 1 206 ? 2.866 -10.395 15.621 1.00 80.00 206 LYS A O 1
ATOM 1614 N N . SER A 1 207 ? 4.924 -10.986 16.278 1.00 80.56 207 SER A N 1
ATOM 1615 C CA . SER A 1 207 ? 5.500 -9.642 16.126 1.00 80.56 207 SER A CA 1
ATOM 1616 C C . SER A 1 207 ? 5.366 -9.116 14.691 1.00 80.56 207 SER A C 1
ATOM 1618 O O . SER A 1 207 ? 4.911 -7.989 14.495 1.00 80.56 207 SER A O 1
ATOM 1620 N N . ALA A 1 208 ? 5.668 -9.942 13.682 1.00 82.56 208 ALA A N 1
ATOM 1621 C CA . ALA A 1 208 ? 5.498 -9.562 12.281 1.00 82.56 208 ALA A CA 1
ATOM 1622 C C . ALA A 1 208 ? 4.031 -9.255 11.937 1.00 82.56 208 ALA A C 1
ATOM 1624 O O . ALA A 1 208 ? 3.765 -8.248 11.287 1.00 82.56 208 ALA A O 1
ATOM 1625 N N . SER A 1 209 ? 3.082 -10.065 12.419 1.00 87.56 209 SER A N 1
ATOM 1626 C CA . SER A 1 209 ? 1.645 -9.817 12.229 1.00 87.56 209 SER A CA 1
ATOM 1627 C C . SER A 1 209 ? 1.189 -8.512 12.897 1.00 87.56 209 SER A C 1
ATOM 1629 O O . SER A 1 209 ? 0.493 -7.717 12.270 1.00 87.56 209 SER A O 1
ATOM 1631 N N . HIS A 1 210 ? 1.658 -8.195 14.110 1.00 90.94 210 HIS A N 1
ATOM 1632 C CA . HIS A 1 210 ? 1.334 -6.910 14.747 1.00 90.94 210 HIS A CA 1
ATOM 1633 C C . HIS A 1 210 ? 1.864 -5.714 13.954 1.00 90.94 210 HIS A C 1
ATOM 1635 O O . HIS A 1 210 ? 1.163 -4.714 13.825 1.00 90.94 210 HIS A O 1
ATOM 1641 N N . GLN A 1 211 ? 3.063 -5.815 13.373 1.00 91.19 211 GLN A N 1
ATOM 1642 C CA . GLN A 1 211 ? 3.589 -4.751 12.515 1.00 91.19 211 GLN A CA 1
ATOM 1643 C C . GLN A 1 211 ? 2.720 -4.517 11.274 1.00 91.19 211 GLN A C 1
ATOM 1645 O O . GLN A 1 211 ? 2.577 -3.372 10.848 1.00 91.19 211 GLN A O 1
ATOM 1650 N N . VAL A 1 212 ? 2.129 -5.570 10.699 1.00 94.62 212 VAL A N 1
ATOM 1651 C CA . VAL A 1 212 ? 1.161 -5.431 9.598 1.00 94.62 212 VAL A CA 1
ATOM 1652 C C . VAL A 1 212 ? -0.065 -4.666 10.064 1.00 94.62 212 VAL A C 1
ATOM 1654 O O . VAL A 1 212 ? -0.430 -3.677 9.436 1.00 94.62 212 VAL A O 1
ATOM 1657 N N . ILE A 1 213 ? -0.655 -5.071 11.190 1.00 95.81 213 ILE A N 1
ATOM 1658 C CA . ILE A 1 213 ? -1.858 -4.435 11.740 1.00 95.81 213 ILE A CA 1
ATOM 1659 C C . ILE A 1 213 ? -1.603 -2.952 12.025 1.00 95.81 213 ILE A C 1
ATOM 1661 O O . ILE A 1 213 ? -2.405 -2.114 11.629 1.00 95.81 213 ILE A O 1
ATOM 1665 N N . VAL A 1 214 ? -0.466 -2.607 12.636 1.00 95.75 214 VAL A N 1
ATOM 1666 C CA . VAL A 1 214 ? -0.089 -1.207 12.897 1.00 95.75 214 VAL A CA 1
ATOM 1667 C C . VAL A 1 214 ? 0.028 -0.409 11.596 1.00 95.75 214 VAL A C 1
ATOM 1669 O O . VAL A 1 214 ? -0.508 0.693 11.520 1.00 95.75 214 VAL A O 1
ATOM 1672 N N . ARG A 1 215 ? 0.677 -0.954 10.556 1.00 96.56 215 ARG A N 1
ATOM 1673 C CA . ARG A 1 215 ? 0.795 -0.276 9.250 1.00 96.56 215 ARG A CA 1
ATOM 1674 C C . ARG A 1 215 ? -0.561 -0.075 8.586 1.00 96.56 215 ARG A C 1
ATOM 1676 O O . ARG A 1 215 ? -0.809 1.000 8.051 1.00 96.56 215 ARG A O 1
ATOM 1683 N N . LEU A 1 216 ? -1.430 -1.083 8.639 1.00 97.94 216 LEU A N 1
ATOM 1684 C CA . LEU A 1 216 ? -2.770 -1.005 8.068 1.00 97.94 216 LEU A CA 1
ATOM 1685 C C . LEU A 1 216 ? -3.644 0.009 8.820 1.00 97.94 216 LEU A C 1
ATOM 1687 O O . LEU A 1 216 ? -4.257 0.855 8.175 1.00 97.94 216 LEU A O 1
ATOM 1691 N N . LEU A 1 217 ? -3.642 0.002 10.158 1.00 97.69 217 LEU A N 1
ATOM 1692 C CA . LEU A 1 217 ? -4.363 0.991 10.970 1.00 97.69 217 LEU A CA 1
ATOM 1693 C C . LEU A 1 217 ? -3.857 2.413 10.713 1.00 97.69 217 LEU A C 1
ATOM 1695 O O . LEU A 1 217 ? -4.658 3.310 10.476 1.00 97.69 217 LEU A O 1
ATOM 1699 N N . ALA A 1 218 ? -2.538 2.614 10.694 1.00 97.06 218 ALA A N 1
ATOM 1700 C CA . ALA A 1 218 ? -1.963 3.914 10.369 1.00 97.06 218 ALA A CA 1
ATOM 1701 C C . ALA A 1 218 ? -2.344 4.356 8.947 1.00 97.06 218 ALA A C 1
ATOM 1703 O O . ALA A 1 218 ? -2.695 5.513 8.734 1.00 97.06 218 ALA A O 1
ATOM 1704 N N . SER A 1 219 ? -2.352 3.430 7.980 1.00 97.62 219 SER A N 1
ATOM 1705 C CA . SER A 1 219 ? -2.788 3.749 6.620 1.00 97.62 219 SER A CA 1
ATOM 1706 C C . SER A 1 219 ? -4.264 4.133 6.540 1.00 97.62 219 SER A C 1
ATOM 1708 O O . SER A 1 219 ? -4.607 5.089 5.852 1.00 97.62 219 SER A O 1
ATOM 1710 N N . LEU A 1 220 ? -5.124 3.448 7.298 1.00 97.75 220 LEU A N 1
ATOM 1711 C CA . LEU A 1 220 ? -6.546 3.752 7.386 1.00 97.75 220 LEU A CA 1
ATOM 1712 C C . LEU A 1 220 ? -6.777 5.140 7.995 1.00 97.75 220 LEU A C 1
ATOM 1714 O O . LEU A 1 220 ? -7.515 5.933 7.421 1.00 97.75 220 LEU A O 1
ATOM 1718 N N . ALA A 1 221 ? -6.099 5.463 9.101 1.00 96.50 221 ALA A N 1
ATOM 1719 C CA . ALA A 1 221 ? -6.168 6.787 9.721 1.00 96.50 221 ALA A CA 1
ATOM 1720 C C . ALA A 1 221 ? -5.762 7.898 8.737 1.00 96.50 221 ALA A C 1
ATOM 1722 O O . ALA A 1 221 ? -6.487 8.877 8.570 1.00 96.50 221 ALA A O 1
ATOM 1723 N N . ASN A 1 222 ? -4.647 7.706 8.026 1.00 94.50 222 ASN A N 1
ATOM 1724 C CA . ASN A 1 222 ? -4.147 8.655 7.033 1.00 94.50 222 ASN A CA 1
ATOM 1725 C C . ASN A 1 222 ? -5.128 8.881 5.875 1.00 94.50 222 ASN A C 1
ATOM 1727 O O . ASN A 1 222 ? -5.300 10.020 5.444 1.00 94.50 222 ASN A O 1
ATOM 1731 N N . PHE A 1 223 ? -5.761 7.818 5.364 1.00 94.31 223 PHE A N 1
ATOM 1732 C CA . PHE A 1 223 ? -6.770 7.957 4.315 1.00 94.31 223 PHE A CA 1
ATOM 1733 C C . PHE A 1 223 ? -8.022 8.668 4.830 1.00 94.31 223 PHE A C 1
ATOM 1735 O O . PHE A 1 223 ? -8.523 9.548 4.141 1.00 94.31 223 PHE A O 1
ATOM 1742 N N . LEU A 1 224 ? -8.491 8.346 6.040 1.00 93.81 224 LEU A N 1
ATOM 1743 C CA . LEU A 1 224 ? -9.721 8.916 6.599 1.00 93.81 224 LEU A CA 1
ATOM 1744 C C . LEU A 1 224 ? -9.584 10.375 7.048 1.00 93.81 224 LEU A C 1
ATOM 1746 O O . LEU A 1 224 ? -10.568 11.101 6.999 1.00 93.81 224 LEU A O 1
ATOM 1750 N N . TYR A 1 225 ? -8.395 10.833 7.456 1.00 90.00 225 TYR A N 1
ATOM 1751 C CA . TYR A 1 225 ? -8.195 12.155 8.073 1.00 90.00 225 TYR A CA 1
ATOM 1752 C C . TYR A 1 225 ? -8.825 13.333 7.301 1.00 90.00 225 TYR A C 1
ATOM 1754 O O . TYR A 1 225 ? -9.282 14.298 7.909 1.00 90.00 225 TYR A O 1
ATOM 1762 N N . MET A 1 226 ? -8.861 13.268 5.966 1.00 82.56 226 MET A N 1
ATOM 1763 C CA . MET A 1 226 ? -9.492 14.285 5.112 1.00 82.56 226 MET A CA 1
ATOM 1764 C C . MET A 1 226 ? -10.288 13.684 3.949 1.00 82.56 226 MET A C 1
ATOM 1766 O O . MET A 1 226 ? -10.427 14.347 2.913 1.00 82.56 226 MET A O 1
ATOM 1770 N N . ALA A 1 227 ? -10.763 12.446 4.111 1.00 88.50 227 ALA A N 1
ATOM 1771 C CA . ALA A 1 227 ? -11.559 11.773 3.095 1.00 88.50 227 ALA A CA 1
ATOM 1772 C C . ALA A 1 227 ? -12.942 12.433 2.917 1.00 88.50 227 ALA A C 1
ATOM 1774 O O . ALA A 1 227 ? -13.441 13.054 3.857 1.00 88.50 227 ALA A O 1
ATOM 1775 N N . PRO A 1 228 ? -13.568 12.283 1.740 1.00 88.88 228 PRO A N 1
ATOM 1776 C CA . PRO A 1 228 ? -14.978 12.596 1.532 1.00 88.88 228 PRO A CA 1
ATOM 1777 C C . PRO A 1 228 ? -15.901 11.698 2.353 1.00 88.88 228 PRO A C 1
ATOM 1779 O O . PRO A 1 228 ? -15.565 10.539 2.620 1.00 88.88 228 PRO A O 1
ATOM 1782 N N . ASP A 1 229 ? -17.096 12.201 2.658 1.00 90.38 229 ASP A N 1
ATOM 1783 C CA . ASP A 1 229 ? -18.162 11.506 3.386 1.00 90.38 229 ASP A CA 1
ATOM 1784 C C . ASP A 1 229 ? -18.465 10.114 2.797 1.00 90.38 229 ASP A C 1
ATOM 1786 O O . ASP A 1 229 ? -18.705 9.157 3.538 1.00 90.38 229 ASP A O 1
ATOM 1790 N N . GLU A 1 230 ? -18.386 9.950 1.471 1.00 91.94 230 GLU A N 1
ATOM 1791 C CA . GLU A 1 230 ? -18.634 8.670 0.800 1.00 91.94 230 GLU A CA 1
ATOM 1792 C C . GLU A 1 230 ? -17.671 7.567 1.264 1.00 91.94 230 GLU A C 1
ATOM 1794 O O . GLU A 1 230 ? -18.065 6.405 1.396 1.00 91.94 230 GLU A O 1
ATOM 1799 N N . VAL A 1 231 ? -16.414 7.916 1.559 1.00 93.50 231 VAL A N 1
ATOM 1800 C CA . VAL A 1 231 ? -15.411 6.961 2.055 1.00 93.50 231 VAL A CA 1
ATOM 1801 C C . VAL A 1 231 ? -15.777 6.478 3.457 1.00 93.50 231 VAL A C 1
ATOM 1803 O O . VAL A 1 231 ? -15.598 5.298 3.764 1.00 93.50 231 VAL A O 1
ATOM 1806 N N . PHE A 1 232 ? -16.330 7.354 4.298 1.00 93.75 232 PHE A N 1
ATOM 1807 C CA . PHE A 1 232 ? -16.797 6.977 5.630 1.00 93.75 232 PHE A CA 1
ATOM 1808 C C . PHE A 1 232 ? -18.035 6.088 5.563 1.00 93.75 232 PHE A C 1
ATOM 1810 O O . PHE A 1 232 ? -18.082 5.083 6.272 1.00 93.75 232 PHE A O 1
ATOM 1817 N N . GLY A 1 233 ? -18.977 6.385 4.662 1.00 92.56 233 GLY A N 1
ATOM 1818 C CA . GLY A 1 233 ? -20.133 5.520 4.414 1.00 92.56 233 GLY A CA 1
ATOM 1819 C C . GLY A 1 233 ? -19.725 4.108 3.976 1.00 92.56 233 GLY A C 1
ATOM 1820 O O . GLY A 1 233 ? -20.285 3.120 4.451 1.00 92.56 233 GLY A O 1
ATOM 1821 N N . ILE A 1 234 ? -18.696 3.989 3.131 1.00 94.19 234 ILE A N 1
ATOM 1822 C CA . ILE A 1 234 ? -18.134 2.689 2.729 1.00 94.19 234 ILE A CA 1
ATOM 1823 C C . ILE A 1 234 ? -17.453 1.988 3.908 1.00 94.19 234 ILE A C 1
ATOM 1825 O O . ILE A 1 234 ? -17.665 0.795 4.117 1.00 94.19 234 ILE A O 1
ATOM 1829 N N . ALA A 1 235 ? -16.659 2.710 4.701 1.00 95.06 235 ALA A N 1
ATOM 1830 C CA . ALA A 1 235 ? -15.994 2.135 5.865 1.00 95.06 235 ALA A CA 1
ATOM 1831 C C . ALA A 1 235 ? -17.000 1.615 6.911 1.00 95.06 235 ALA A C 1
ATOM 1833 O O . ALA A 1 235 ? -16.803 0.541 7.484 1.00 95.06 235 ALA A O 1
ATOM 1834 N N . GLU A 1 236 ? -18.102 2.335 7.129 1.00 94.88 236 GLU A N 1
ATOM 1835 C CA . GLU A 1 236 ? -19.207 1.891 7.981 1.00 94.88 236 GLU A CA 1
ATOM 1836 C C . GLU A 1 236 ? -19.903 0.649 7.408 1.00 94.88 236 GLU A C 1
ATOM 1838 O O . GLU A 1 236 ? -20.078 -0.336 8.126 1.00 94.88 236 GLU A O 1
ATOM 1843 N N . ALA A 1 237 ? -20.215 0.645 6.106 1.00 95.75 237 ALA A N 1
ATOM 1844 C CA . ALA A 1 237 ? -20.828 -0.500 5.427 1.00 95.75 237 ALA A CA 1
ATOM 1845 C C . ALA A 1 237 ? -19.963 -1.776 5.475 1.00 95.75 237 ALA A C 1
ATOM 1847 O O . ALA A 1 237 ? -20.492 -2.885 5.409 1.00 95.75 237 ALA A O 1
ATOM 1848 N N . LEU A 1 238 ? -18.643 -1.626 5.620 1.00 96.25 238 LEU A N 1
ATOM 1849 C CA . LEU A 1 238 ? -17.678 -2.716 5.796 1.00 96.25 238 LEU A CA 1
ATOM 1850 C C . LEU A 1 238 ? -17.424 -3.076 7.271 1.00 96.25 238 LEU A C 1
ATOM 1852 O O . LEU A 1 238 ? -16.417 -3.705 7.588 1.00 96.25 238 LEU A O 1
ATOM 1856 N N . ASN A 1 239 ? -18.318 -2.689 8.186 1.00 96.25 239 ASN A N 1
ATOM 1857 C CA . ASN A 1 239 ? -18.249 -3.009 9.616 1.00 96.25 239 ASN A CA 1
ATOM 1858 C C . ASN A 1 239 ? -16.932 -2.578 10.288 1.00 96.25 239 ASN A C 1
ATOM 1860 O O . ASN A 1 239 ? -16.428 -3.255 11.190 1.00 96.25 239 ASN A O 1
ATOM 1864 N N . MET A 1 240 ? -16.372 -1.427 9.894 1.00 96.94 240 MET A N 1
ATOM 1865 C CA . MET A 1 240 ? -15.106 -0.932 10.446 1.00 96.94 240 MET A CA 1
ATOM 1866 C C . MET A 1 240 ? -15.093 -0.895 11.984 1.00 96.94 240 MET A C 1
ATOM 1868 O O . MET A 1 240 ? -14.080 -1.246 12.586 1.00 96.94 240 MET A O 1
ATOM 1872 N N . ASP A 1 241 ? -16.189 -0.517 12.652 1.00 96.69 241 ASP A N 1
ATOM 1873 C CA . ASP A 1 241 ? -16.223 -0.471 14.123 1.00 96.69 241 ASP A CA 1
ATOM 1874 C C . ASP A 1 241 ? -16.028 -1.856 14.767 1.00 96.69 241 ASP A C 1
ATOM 1876 O O . ASP A 1 241 ? -15.325 -1.978 15.776 1.00 96.69 241 ASP A O 1
ATOM 1880 N N . GLU A 1 242 ? -16.587 -2.914 14.172 1.00 96.81 242 GLU A N 1
ATOM 1881 C CA . GLU A 1 242 ? -16.390 -4.289 14.642 1.00 96.81 242 GLU A CA 1
ATOM 1882 C C . GLU A 1 242 ? -14.940 -4.730 14.439 1.00 96.81 242 GLU A C 1
ATOM 1884 O O . GLU A 1 242 ? -14.299 -5.164 15.402 1.00 96.81 242 GLU A O 1
ATOM 1889 N N . ILE A 1 243 ? -14.382 -4.495 13.245 1.00 96.94 243 ILE A N 1
ATOM 1890 C CA . ILE A 1 243 ? -12.975 -4.781 12.929 1.00 96.94 243 ILE A CA 1
ATOM 1891 C C . ILE A 1 243 ? -12.055 -4.082 13.943 1.00 96.94 243 ILE A C 1
ATOM 1893 O O . ILE A 1 243 ? -11.183 -4.711 14.548 1.00 96.94 243 ILE A O 1
ATOM 1897 N N . LEU A 1 244 ? -12.273 -2.791 14.207 1.00 96.94 244 LEU A N 1
ATOM 1898 C CA . LEU A 1 244 ? -11.486 -2.015 15.167 1.00 96.94 244 LEU A CA 1
ATOM 1899 C C . LEU A 1 244 ? -11.629 -2.542 16.606 1.00 96.94 244 LEU A C 1
ATOM 1901 O O . LEU A 1 244 ? -10.634 -2.617 17.333 1.00 96.94 244 LEU A O 1
ATOM 1905 N N . LYS A 1 245 ? -12.837 -2.946 17.033 1.00 95.56 245 LYS A N 1
ATOM 1906 C CA . LYS A 1 245 ? -13.065 -3.578 18.353 1.00 95.56 245 LYS A CA 1
ATOM 1907 C C . LYS A 1 245 ? -12.307 -4.888 18.495 1.00 95.56 245 LYS A C 1
ATOM 1909 O O . LYS A 1 245 ? -11.849 -5.205 19.592 1.00 95.56 245 LYS A O 1
ATOM 1914 N N . GLU A 1 246 ? -12.187 -5.664 17.427 1.00 94.81 246 GLU A N 1
ATOM 1915 C CA . GLU A 1 246 ? -11.385 -6.883 17.438 1.00 94.81 246 GLU A CA 1
ATOM 1916 C C . GLU A 1 246 ? -9.897 -6.574 17.578 1.00 94.81 246 GLU A C 1
ATOM 1918 O O . GLU A 1 246 ? -9.236 -7.161 18.437 1.00 94.81 246 GLU A O 1
ATOM 1923 N N . LYS A 1 247 ? -9.372 -5.603 16.818 1.00 94.31 247 LYS A N 1
ATOM 1924 C CA . LYS A 1 247 ? -7.940 -5.262 16.890 1.00 94.31 247 LYS A CA 1
ATOM 1925 C C . LYS A 1 247 ? -7.551 -4.653 18.232 1.00 94.31 247 LYS A C 1
ATOM 1927 O O . LYS A 1 247 ? -6.478 -4.945 18.747 1.00 94.31 247 LYS A O 1
ATOM 1932 N N . GLU A 1 248 ? -8.446 -3.912 18.874 1.00 93.19 248 GLU A N 1
ATOM 1933 C CA . GLU A 1 248 ? -8.227 -3.372 20.221 1.00 93.19 248 GLU A CA 1
ATOM 1934 C C . GLU A 1 248 ? -8.045 -4.457 21.303 1.00 93.19 248 GLU A C 1
ATOM 1936 O O . GLU A 1 248 ? -7.398 -4.225 22.332 1.00 93.19 248 GLU A O 1
ATOM 1941 N N . LYS A 1 249 ? -8.598 -5.660 21.082 1.00 91.75 249 LYS A N 1
ATOM 1942 C CA . LYS A 1 249 ? -8.464 -6.806 21.998 1.00 91.75 249 LYS A CA 1
ATOM 1943 C C . LYS A 1 249 ? -7.113 -7.505 21.882 1.00 91.75 249 LYS A C 1
ATOM 1945 O O . LYS A 1 249 ? -6.806 -8.323 22.754 1.00 91.75 249 LYS A O 1
ATOM 1950 N N . ILE A 1 250 ? -6.317 -7.209 20.853 1.00 89.06 250 ILE A N 1
ATOM 1951 C CA . ILE A 1 250 ? -4.988 -7.794 20.677 1.00 89.06 250 ILE A CA 1
ATOM 1952 C C . ILE A 1 250 ? -4.127 -7.387 21.873 1.00 89.06 250 ILE A C 1
ATOM 1954 O O . ILE A 1 250 ? -3.825 -6.217 22.103 1.00 89.06 250 ILE A O 1
ATOM 1958 N N . LYS A 1 251 ? -3.763 -8.385 22.679 1.00 80.44 251 LYS A N 1
ATOM 1959 C CA . LYS A 1 251 ? -2.828 -8.250 23.793 1.00 80.44 251 LYS A CA 1
ATOM 1960 C C . LYS A 1 251 ? -1.543 -8.924 23.367 1.00 80.44 251 LYS A C 1
ATOM 1962 O O . LYS A 1 251 ? -1.517 -10.147 23.244 1.00 80.44 251 LYS A O 1
ATOM 1967 N N . ALA A 1 252 ? -0.489 -8.152 23.165 1.00 67.06 252 ALA A N 1
ATOM 1968 C CA . ALA A 1 252 ? 0.804 -8.726 22.859 1.00 67.06 252 ALA A CA 1
ATOM 1969 C C . ALA A 1 252 ? 1.925 -8.011 23.608 1.00 67.06 252 ALA A C 1
ATOM 1971 O O . ALA A 1 252 ? 1.870 -6.796 23.772 1.00 67.06 252 ALA A O 1
ATOM 1972 N N . PRO A 1 253 ? 2.927 -8.763 24.088 1.00 62.44 253 PRO A N 1
ATOM 1973 C CA . PRO A 1 253 ? 4.126 -8.174 24.653 1.00 62.44 253 PRO A CA 1
ATOM 1974 C C . PRO A 1 253 ? 4.961 -7.550 23.528 1.00 62.44 253 PRO A C 1
ATOM 1976 O O . PRO A 1 253 ? 5.289 -8.226 22.552 1.00 62.44 253 PRO A O 1
ATOM 1979 N N . GLY A 1 254 ? 5.316 -6.275 23.674 1.00 68.94 254 GLY A N 1
ATOM 1980 C CA . GLY A 1 254 ? 6.204 -5.564 22.754 1.00 68.94 254 GLY A CA 1
ATOM 1981 C C . GLY A 1 254 ? 5.694 -4.175 22.380 1.00 68.94 254 GLY A C 1
ATOM 1982 O O . GLY A 1 254 ? 4.493 -3.919 22.370 1.00 68.94 254 GLY A O 1
ATOM 1983 N N . THR A 1 255 ? 6.634 -3.303 22.024 1.00 70.62 255 THR A N 1
ATOM 1984 C CA . THR A 1 255 ? 6.418 -1.877 21.740 1.00 70.62 255 THR A CA 1
ATOM 1985 C C . THR A 1 255 ? 5.428 -1.601 20.610 1.00 70.62 255 THR A C 1
ATOM 1987 O O . THR A 1 255 ? 4.788 -0.557 20.580 1.00 70.62 255 THR A O 1
ATOM 1990 N N . GLU A 1 256 ? 5.291 -2.517 19.654 1.00 76.50 256 GLU A N 1
ATOM 1991 C CA . GLU A 1 256 ? 4.442 -2.324 18.483 1.00 76.50 256 GLU A CA 1
ATOM 1992 C C . GLU A 1 256 ? 2.965 -2.577 18.787 1.00 76.50 256 GLU A C 1
ATOM 1994 O O . GLU A 1 256 ? 2.105 -1.876 18.260 1.00 76.50 256 GLU A O 1
ATOM 1999 N N . ALA A 1 257 ? 2.656 -3.539 19.658 1.00 77.44 257 ALA A N 1
ATOM 2000 C CA . ALA A 1 257 ? 1.280 -3.814 20.063 1.00 77.44 257 ALA A CA 1
ATOM 2001 C C . ALA A 1 257 ? 0.696 -2.674 20.909 1.00 77.44 257 ALA A C 1
ATOM 2003 O O . ALA A 1 257 ? -0.503 -2.398 20.836 1.00 77.44 257 ALA A O 1
ATOM 2004 N N . ASP A 1 258 ? 1.559 -1.962 21.637 1.00 85.94 258 ASP A N 1
ATOM 2005 C CA . ASP A 1 258 ? 1.190 -0.781 22.415 1.00 85.94 258 ASP A CA 1
ATOM 2006 C C . ASP A 1 258 ? 0.653 0.357 21.527 1.00 85.94 258 ASP A C 1
ATOM 2008 O O . ASP A 1 258 ? -0.151 1.165 21.992 1.00 85.94 258 ASP A O 1
ATOM 2012 N N . ASN A 1 259 ? 1.003 0.374 20.233 1.00 90.94 259 ASN A N 1
ATOM 2013 C CA . ASN A 1 259 ? 0.519 1.370 19.272 1.00 90.94 259 ASN A CA 1
ATOM 2014 C C . ASN A 1 259 ? -0.866 1.046 18.689 1.00 90.94 259 ASN A C 1
ATOM 2016 O O . ASN A 1 259 ? -1.516 1.937 18.146 1.00 90.94 259 ASN A O 1
ATOM 2020 N N . ILE A 1 260 ? -1.358 -0.194 18.813 1.00 93.69 260 ILE A N 1
ATOM 2021 C CA . ILE A 1 260 ? -2.640 -0.598 18.209 1.00 93.69 260 ILE A CA 1
ATOM 2022 C C . ILE A 1 260 ? -3.808 0.151 18.856 1.00 93.69 260 ILE A C 1
ATOM 2024 O O . ILE A 1 260 ? -4.641 0.721 18.156 1.00 93.69 260 ILE A O 1
ATOM 2028 N N . LYS A 1 261 ? -3.880 0.180 20.192 1.00 94.00 261 LYS A N 1
ATOM 2029 C CA . LYS A 1 261 ? -5.004 0.815 20.901 1.00 94.00 261 LYS A CA 1
ATOM 2030 C C . LYS A 1 261 ? -5.087 2.330 20.673 1.00 94.00 261 LYS A C 1
ATOM 2032 O O . LYS A 1 261 ? -6.193 2.798 20.404 1.00 94.00 261 LYS A O 1
ATOM 2037 N N . PRO A 1 262 ? -3.980 3.100 20.757 1.00 95.00 262 PRO A N 1
ATOM 2038 C CA . PRO A 1 262 ? -3.992 4.513 20.394 1.00 95.00 262 PRO A CA 1
ATOM 2039 C C . PRO A 1 262 ? -4.505 4.754 18.972 1.00 95.00 262 PRO A C 1
ATOM 2041 O O . PRO A 1 262 ? -5.406 5.570 18.806 1.00 95.00 262 PRO A O 1
ATOM 2044 N N . LEU A 1 263 ? -4.020 3.993 17.982 1.00 96.19 263 LEU A N 1
ATOM 2045 C CA . LEU A 1 263 ? -4.452 4.135 16.585 1.00 96.19 263 LEU A CA 1
ATOM 2046 C C . LEU A 1 263 ? -5.936 3.804 16.397 1.00 96.19 263 LEU A C 1
ATOM 2048 O O . LEU A 1 263 ? -6.655 4.541 15.732 1.00 96.19 263 LEU A O 1
ATOM 2052 N N . VAL A 1 264 ? -6.428 2.724 17.015 1.00 96.88 264 VAL A N 1
ATOM 2053 C CA . VAL A 1 264 ? -7.860 2.381 16.981 1.00 96.88 264 VAL A CA 1
ATOM 2054 C C . VAL A 1 264 ? -8.708 3.515 17.558 1.00 96.88 264 VAL A C 1
ATOM 2056 O O . VAL A 1 264 ? -9.743 3.866 16.990 1.00 96.88 264 VAL A O 1
ATOM 2059 N N . LYS A 1 265 ? -8.280 4.089 18.687 1.00 96.38 265 LYS A N 1
ATOM 2060 C CA . LYS A 1 265 ? -8.981 5.213 19.307 1.00 96.38 265 LYS A CA 1
ATOM 2061 C C . LYS A 1 265 ? -9.005 6.428 18.377 1.00 96.38 265 LYS A C 1
ATOM 2063 O O . LYS A 1 265 ? -10.073 6.991 18.176 1.00 96.38 265 LYS A O 1
ATOM 2068 N N . GLU A 1 266 ? -7.864 6.782 17.793 1.00 96.19 266 GLU A N 1
ATOM 2069 C CA . GLU A 1 266 ? -7.738 7.903 16.859 1.00 96.19 266 GLU A CA 1
ATOM 2070 C C . GLU A 1 266 ? -8.674 7.753 15.654 1.00 96.19 266 GLU A C 1
ATOM 2072 O O . GLU A 1 266 ? -9.428 8.672 15.349 1.00 96.19 266 GLU A O 1
ATOM 2077 N N . ILE A 1 267 ? -8.723 6.568 15.035 1.00 97.00 267 ILE A N 1
ATOM 2078 C CA . ILE A 1 267 ? -9.627 6.296 13.908 1.00 97.00 267 ILE A CA 1
ATOM 2079 C C . ILE A 1 267 ? -11.094 6.472 14.323 1.00 97.00 267 ILE A C 1
ATOM 2081 O O . ILE A 1 267 ? -11.866 7.104 13.606 1.00 97.00 267 ILE A O 1
ATOM 2085 N N . ARG A 1 268 ? -11.500 5.958 15.492 1.00 96.56 268 ARG A N 1
ATOM 2086 C CA . ARG A 1 268 ? -12.881 6.142 15.975 1.00 96.56 268 ARG A CA 1
ATOM 2087 C C . ARG A 1 268 ? -13.209 7.603 16.263 1.00 96.56 268 ARG A C 1
ATOM 2089 O O . ARG A 1 268 ? -14.334 8.028 16.007 1.00 96.56 268 ARG A O 1
ATOM 2096 N N . ASP A 1 269 ? -12.261 8.352 16.814 1.00 94.69 269 ASP A N 1
ATOM 2097 C CA . ASP A 1 269 ? -12.443 9.773 17.096 1.00 94.69 269 ASP A CA 1
ATOM 2098 C C . ASP A 1 269 ? -12.581 10.574 15.784 1.00 94.69 269 ASP A C 1
ATOM 2100 O O . ASP A 1 269 ? -13.460 11.432 15.703 1.00 94.69 269 ASP A O 1
ATOM 2104 N N . LEU A 1 270 ? -11.826 10.224 14.729 1.00 92.94 270 LEU A N 1
ATOM 2105 C CA . LEU A 1 270 ? -11.984 10.794 13.381 1.00 92.94 270 LEU A CA 1
ATOM 2106 C C . LEU A 1 270 ? -13.378 10.530 12.797 1.00 92.94 270 LEU A C 1
ATOM 2108 O O . LEU A 1 270 ? -14.033 11.456 12.324 1.00 92.94 270 LEU A O 1
ATOM 2112 N N . VAL A 1 271 ? -13.857 9.287 12.876 1.00 92.62 271 VAL A N 1
ATOM 2113 C CA . VAL A 1 271 ? -15.189 8.909 12.371 1.00 92.62 271 VAL A CA 1
ATOM 2114 C C . VAL A 1 271 ? -16.289 9.682 13.100 1.00 92.62 271 VAL A C 1
ATOM 2116 O O . VAL A 1 271 ? -17.164 10.257 12.462 1.00 92.62 271 VAL A O 1
ATOM 2119 N N . ARG A 1 272 ? -16.216 9.771 14.435 1.00 92.25 272 ARG A N 1
ATOM 2120 C CA . ARG A 1 272 ? -17.194 10.521 15.245 1.00 92.25 272 ARG A CA 1
ATOM 2121 C C . ARG A 1 272 ? -17.201 12.008 14.929 1.00 92.25 272 ARG A C 1
ATOM 2123 O O . ARG A 1 272 ? -18.274 12.601 14.844 1.00 92.25 272 ARG A O 1
ATOM 2130 N N . PHE A 1 273 ? -16.016 12.604 14.795 1.00 90.75 273 PHE A N 1
ATOM 2131 C CA . PHE A 1 273 ? -15.884 14.012 14.439 1.00 90.75 273 PHE A CA 1
ATOM 2132 C C . PHE A 1 273 ? -16.595 14.300 13.116 1.00 90.75 273 PHE A C 1
ATOM 2134 O O . PHE A 1 273 ? -17.345 15.274 13.005 1.00 90.75 273 PHE A O 1
ATOM 2141 N N . HIS A 1 274 ? -16.428 13.408 12.143 1.00 86.56 274 HIS A N 1
ATOM 2142 C CA . HIS A 1 274 ? -17.057 13.578 10.851 1.00 86.56 274 HIS A CA 1
ATOM 2143 C C . HIS A 1 274 ? -18.576 13.389 10.893 1.00 86.56 274 HIS A C 1
ATOM 2145 O O . HIS A 1 274 ? -19.286 14.270 10.420 1.00 86.56 274 HIS A O 1
ATOM 2151 N N . SER A 1 275 ? -19.084 12.346 11.566 1.00 85.44 275 SER A N 1
ATOM 2152 C CA . SER A 1 275 ? -20.532 12.149 11.744 1.00 85.44 275 SER A CA 1
ATOM 2153 C C . SER A 1 275 ? -21.212 13.343 12.420 1.00 85.44 275 SER A C 1
ATOM 2155 O O . SER A 1 275 ? -22.333 13.682 12.072 1.00 85.44 275 SER A O 1
ATOM 2157 N N . SER A 1 276 ? -20.530 14.016 13.355 1.00 86.25 276 SER A N 1
ATOM 2158 C CA . SER A 1 276 ? -21.071 15.208 14.027 1.00 86.25 276 SER A CA 1
ATOM 2159 C C . SER A 1 276 ? -21.072 16.484 13.178 1.00 86.25 276 SER A C 1
ATOM 2161 O O . SER A 1 276 ? -21.667 17.475 13.586 1.00 86.25 276 SER A O 1
ATOM 2163 N N . SER A 1 277 ? -20.376 16.483 12.038 1.00 79.50 277 SER A N 1
ATOM 2164 C CA . SER A 1 277 ? -20.294 17.635 11.129 1.00 79.50 277 SER A CA 1
ATOM 2165 C C . SER A 1 277 ? -21.347 17.598 10.014 1.00 79.50 277 SER A C 1
ATOM 2167 O O . SER A 1 277 ? -21.519 18.604 9.328 1.00 79.50 277 SER A O 1
ATOM 2169 N N . SER A 1 278 ? -22.020 16.458 9.821 1.00 71.19 278 SER A N 1
ATOM 2170 C CA . SER A 1 278 ? -23.014 16.240 8.759 1.00 71.19 278 SER A CA 1
ATOM 2171 C C . SER A 1 278 ? -24.472 16.422 9.226 1.00 71.19 278 SER A C 1
ATOM 2173 O O . SER A 1 278 ? -25.372 16.368 8.387 1.00 71.19 278 SER A O 1
ATOM 2175 N N . ASP A 1 279 ? -24.693 16.660 10.528 1.00 60.34 279 ASP A N 1
ATOM 2176 C CA . ASP A 1 279 ? -25.986 17.005 11.158 1.00 60.34 279 ASP A CA 1
ATOM 2177 C C . ASP A 1 279 ? -26.189 18.532 11.258 1.00 60.34 279 ASP A C 1
ATOM 2179 O O . ASP A 1 279 ? -27.325 19.003 11.004 1.00 60.34 279 ASP A O 1
#